Protein AF-K2IYR6-F1 (afdb_monomer_lite)

Organism: NCBI:txid745411

Sequence (227 aa):
MPWQLTLNGQLGGQDAKALLAGALPGEQADDDALAPWLAEDRPNWCLLAYGDERTVPAGVGEARGRAGLMLLMSQLEKSKQAARVIAPHAKGVLALDLTPAAQGLAFIDLMMDGRWDANPDLAPLLRRARQNCPQPAAVMMPGSGADDRLERLMPFFGEMAGWTGPEVNWQFAEAGMTLDTAGALYGWAWMAQGLAWGQWQGKAVVVELDDSPMMGLALVQWQGSEG

Radius of gyration: 16.56 Å; chains: 1; bounding box: 39×40×45 Å

Structure (mmCIF, N/CA/C/O backbone):
data_AF-K2IYR6-F1
#
_entry.id   AF-K2IYR6-F1
#
loop_
_atom_site.group_PDB
_atom_site.id
_atom_site.type_symbol
_atom_site.label_atom_id
_atom_site.label_alt_id
_atom_site.label_comp_id
_atom_site.label_asym_id
_atom_site.label_entity_id
_atom_site.label_seq_id
_atom_site.pdbx_PDB_ins_code
_atom_site.Cartn_x
_atom_site.Cartn_y
_atom_site.Cartn_z
_atom_site.occupancy
_atom_site.B_iso_or_equiv
_atom_site.auth_seq_id
_atom_site.auth_comp_id
_atom_site.auth_asym_id
_atom_site.auth_atom_id
_atom_site.pdbx_PDB_model_num
ATOM 1 N N . MET A 1 1 ? -15.734 -9.518 2.873 1.00 86.06 1 MET A N 1
ATOM 2 C CA . MET A 1 1 ? -14.814 -10.672 2.816 1.00 86.06 1 MET A CA 1
ATOM 3 C C . MET A 1 1 ? -13.416 -10.098 2.926 1.00 86.06 1 MET A C 1
ATOM 5 O O . MET A 1 1 ? -13.156 -9.168 2.168 1.00 86.06 1 MET A O 1
ATOM 9 N N . PRO A 1 2 ? -12.601 -10.548 3.890 1.00 95.50 2 PRO A N 1
ATOM 10 C CA . PRO A 1 2 ? -11.230 -10.079 4.046 1.00 95.50 2 PRO A CA 1
ATOM 11 C C . PRO A 1 2 ? -10.295 -10.633 2.961 1.00 95.50 2 PRO A C 1
ATOM 13 O O . PRO A 1 2 ? -10.662 -11.534 2.203 1.00 95.50 2 PRO A O 1
ATOM 16 N N . TRP A 1 3 ? -9.080 -10.093 2.917 1.00 97.56 3 TRP A N 1
ATOM 17 C CA . TRP A 1 3 ? -8.049 -10.412 1.937 1.00 97.56 3 TRP A CA 1
ATOM 18 C C . TRP A 1 3 ? -6.803 -10.976 2.607 1.00 97.56 3 TRP A C 1
ATOM 20 O O . TRP A 1 3 ? -6.274 -10.396 3.554 1.00 97.56 3 TRP A O 1
ATOM 30 N N . GLN A 1 4 ? -6.295 -12.083 2.079 1.00 97.31 4 GLN A N 1
ATOM 31 C CA . GLN A 1 4 ? -4.927 -12.508 2.337 1.00 97.31 4 GLN A CA 1
ATOM 32 C C . GLN A 1 4 ? -4.002 -11.826 1.343 1.00 97.31 4 GLN A C 1
ATOM 34 O O . GLN A 1 4 ? -4.244 -11.857 0.134 1.00 97.31 4 GLN A O 1
ATOM 39 N N . LEU A 1 5 ? -2.955 -11.210 1.884 1.00 97.62 5 LEU A N 1
ATOM 40 C CA . LEU A 1 5 ? -1.909 -10.554 1.120 1.00 97.62 5 LEU A CA 1
ATOM 41 C C . LEU A 1 5 ? -0.645 -11.405 1.191 1.00 97.62 5 LEU A C 1
ATOM 43 O O . LEU A 1 5 ? -0.222 -11.799 2.276 1.00 97.62 5 LEU A O 1
ATOM 47 N N . THR A 1 6 ? -0.051 -11.716 0.044 1.00 97.62 6 THR A N 1
ATOM 48 C CA . THR A 1 6 ? 1.217 -12.455 -0.026 1.00 97.62 6 THR A CA 1
ATOM 49 C C . THR A 1 6 ? 2.192 -11.694 -0.902 1.00 97.62 6 THR A C 1
ATOM 51 O O . THR A 1 6 ? 1.914 -11.449 -2.075 1.00 97.62 6 THR A O 1
ATOM 54 N N . LEU A 1 7 ? 3.321 -11.297 -0.314 1.00 98.00 7 LEU A N 1
ATOM 55 C CA . LEU A 1 7 ? 4.399 -10.645 -1.040 1.00 98.00 7 LEU A CA 1
ATOM 56 C C . LEU A 1 7 ? 5.308 -11.704 -1.661 1.00 98.00 7 LEU A C 1
ATOM 58 O O . LEU A 1 7 ? 5.806 -12.597 -0.978 1.00 98.00 7 LEU A O 1
ATOM 62 N N . ASN A 1 8 ? 5.536 -11.560 -2.954 1.00 96.69 8 ASN A N 1
ATOM 63 C CA . ASN A 1 8 ? 6.479 -12.317 -3.756 1.00 96.69 8 ASN A CA 1
ATOM 64 C C . ASN A 1 8 ? 7.425 -11.323 -4.435 1.00 96.69 8 ASN A C 1
ATOM 66 O O . ASN A 1 8 ? 7.178 -10.114 -4.421 1.00 96.69 8 ASN A O 1
ATOM 70 N N . GLY A 1 9 ? 8.487 -11.820 -5.058 1.00 94.19 9 GLY A N 1
ATOM 71 C CA . GLY A 1 9 ? 9.456 -10.956 -5.721 1.00 94.19 9 GLY A CA 1
ATOM 72 C C . GLY A 1 9 ? 10.857 -11.085 -5.161 1.00 94.19 9 GLY A C 1
ATOM 73 O O . GLY A 1 9 ? 11.105 -11.828 -4.205 1.00 94.19 9 GLY A O 1
ATOM 74 N N . GLN A 1 10 ? 11.748 -10.305 -5.755 1.00 93.56 10 GLN A N 1
ATOM 75 C CA . GLN A 1 10 ? 13.108 -10.116 -5.286 1.00 93.56 10 GLN A CA 1
ATOM 76 C C . GLN A 1 10 ? 13.566 -8.682 -5.549 1.00 93.56 10 GLN A C 1
ATOM 78 O O . GLN A 1 10 ? 13.242 -8.104 -6.587 1.00 93.56 10 GLN A O 1
ATOM 83 N N . LEU A 1 11 ? 14.334 -8.124 -4.615 1.00 91.31 11 LEU A N 1
ATOM 84 C CA . LEU A 1 11 ? 14.990 -6.827 -4.755 1.00 91.31 11 LEU A CA 1
ATOM 85 C C . LEU A 1 11 ? 16.426 -6.902 -4.251 1.00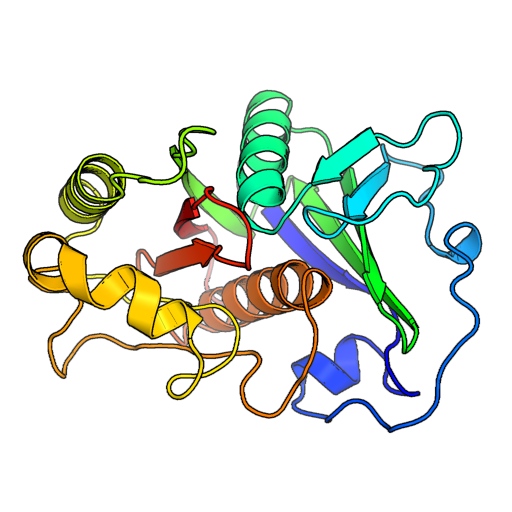 91.31 11 LEU A C 1
ATOM 87 O O . LEU A 1 11 ? 16.671 -7.292 -3.108 1.00 91.31 11 LEU A O 1
ATOM 91 N N . GLY A 1 12 ? 17.384 -6.503 -5.089 1.00 90.56 12 GLY A N 1
ATOM 92 C CA . GLY A 1 12 ? 18.798 -6.438 -4.714 1.00 90.56 12 GLY A CA 1
ATOM 93 C C . GLY A 1 12 ? 19.332 -7.764 -4.160 1.00 90.56 12 GLY A C 1
ATOM 94 O O . GLY A 1 12 ? 20.059 -7.764 -3.167 1.00 90.56 12 GLY A O 1
ATOM 95 N N . GLY A 1 13 ? 18.906 -8.889 -4.743 1.00 89.56 13 GLY A N 1
ATOM 96 C CA . GLY A 1 13 ? 19.283 -10.243 -4.318 1.00 89.56 13 GLY A CA 1
ATOM 97 C C . GLY A 1 13 ? 18.578 -10.771 -3.060 1.00 89.56 13 GLY A C 1
ATOM 98 O O . GLY A 1 13 ? 18.898 -11.874 -2.623 1.00 89.56 13 GLY A O 1
ATOM 99 N N . GLN A 1 14 ? 17.639 -10.022 -2.474 1.00 93.00 14 GLN A N 1
ATOM 100 C CA . GLN A 1 14 ? 16.802 -10.483 -1.361 1.00 93.00 14 GLN A CA 1
ATOM 101 C C . GLN A 1 14 ? 15.419 -10.875 -1.869 1.00 93.00 14 GLN A C 1
ATOM 103 O O . GLN A 1 14 ? 14.791 -10.105 -2.595 1.00 93.00 14 GLN A O 1
ATOM 108 N N . ASP A 1 15 ? 14.922 -12.042 -1.464 1.00 94.62 15 ASP A N 1
ATOM 109 C CA . ASP A 1 15 ? 13.536 -12.420 -1.734 1.00 94.62 15 ASP A CA 1
ATOM 110 C C . ASP A 1 15 ? 12.553 -11.655 -0.826 1.00 94.62 15 ASP A C 1
ATOM 112 O O . ASP A 1 15 ? 12.912 -11.109 0.223 1.00 94.62 15 ASP A O 1
ATOM 116 N N . ALA A 1 16 ? 11.280 -11.618 -1.221 1.00 94.75 16 ALA A N 1
ATOM 117 C CA . ALA A 1 16 ? 10.225 -10.934 -0.471 1.00 94.75 16 ALA A CA 1
ATOM 118 C C . ALA A 1 16 ? 10.108 -11.376 1.001 1.00 94.75 16 ALA A C 1
ATOM 120 O O . ALA A 1 16 ? 9.754 -10.571 1.866 1.00 94.75 16 ALA A O 1
ATOM 121 N N . LYS A 1 17 ? 10.415 -12.642 1.308 1.00 95.44 17 LYS A N 1
ATOM 122 C CA . LYS A 1 17 ? 10.343 -13.173 2.672 1.00 95.44 17 LYS A CA 1
ATOM 123 C C . LYS A 1 17 ? 11.483 -12.630 3.532 1.00 95.44 17 LYS A C 1
ATOM 125 O O . LYS A 1 17 ? 11.245 -12.269 4.683 1.00 95.44 17 LYS A O 1
ATOM 130 N N . ALA A 1 18 ? 12.696 -12.568 2.991 1.00 95.31 18 ALA A N 1
ATOM 131 C CA . ALA A 1 18 ? 13.854 -11.980 3.648 1.00 95.31 18 ALA A CA 1
ATOM 132 C C . ALA A 1 18 ? 13.637 -10.483 3.902 1.00 95.31 18 ALA A C 1
ATOM 134 O O . ALA A 1 18 ? 13.899 -10.013 5.008 1.00 95.31 18 ALA A O 1
ATOM 135 N N . LEU A 1 19 ? 13.081 -9.759 2.924 1.00 94.75 19 LEU A N 1
ATOM 136 C CA . LEU A 1 19 ? 12.734 -8.342 3.076 1.00 94.75 19 LEU A CA 1
ATOM 137 C C . LEU A 1 19 ? 11.743 -8.123 4.230 1.00 94.75 19 LEU A C 1
ATOM 139 O O . LEU A 1 19 ? 12.003 -7.306 5.107 1.00 94.75 19 LEU A O 1
ATOM 143 N N . LEU A 1 20 ? 10.652 -8.898 4.296 1.00 94.31 20 LEU A N 1
ATOM 144 C CA . LEU A 1 20 ? 9.681 -8.820 5.403 1.00 94.31 20 LEU A CA 1
ATOM 145 C C . LEU A 1 20 ? 10.274 -9.226 6.763 1.00 94.31 20 LEU A C 1
ATOM 147 O O . LEU A 1 20 ? 9.779 -8.800 7.803 1.00 94.31 20 LEU A O 1
ATOM 151 N N . ALA A 1 21 ? 11.344 -10.023 6.771 1.00 92.75 21 ALA A N 1
ATOM 152 C CA . ALA A 1 21 ? 12.104 -10.346 7.977 1.00 92.75 21 ALA A CA 1
ATOM 153 C C . ALA A 1 21 ? 13.119 -9.250 8.375 1.00 92.75 21 ALA A C 1
ATOM 155 O O . ALA A 1 21 ? 13.834 -9.419 9.363 1.00 92.75 21 ALA A O 1
ATOM 156 N N . GLY A 1 22 ? 13.185 -8.141 7.630 1.00 90.69 22 GLY A N 1
ATOM 157 C CA . GLY A 1 22 ? 14.047 -6.990 7.909 1.00 90.69 22 GLY A CA 1
ATOM 158 C C . GLY A 1 22 ? 15.374 -6.976 7.147 1.00 90.69 22 GLY A C 1
ATOM 159 O O . GLY A 1 22 ? 16.240 -6.162 7.466 1.00 90.69 22 GLY A O 1
ATOM 160 N N . ALA A 1 23 ? 15.571 -7.855 6.157 1.00 92.69 23 ALA A N 1
ATOM 161 C CA . ALA A 1 23 ? 16.732 -7.757 5.277 1.00 92.69 23 ALA A CA 1
ATOM 162 C C . ALA A 1 23 ? 16.650 -6.484 4.422 1.00 92.69 23 ALA A C 1
ATOM 164 O O . ALA A 1 23 ? 15.587 -6.134 3.911 1.00 92.69 23 ALA A O 1
ATOM 165 N N . LEU A 1 24 ? 17.785 -5.811 4.233 1.00 91.81 24 LEU A N 1
ATOM 166 C CA . LEU A 1 24 ? 17.880 -4.665 3.331 1.00 91.81 24 LEU A CA 1
ATOM 167 C C . LEU A 1 24 ? 18.210 -5.139 1.908 1.00 91.81 24 LEU A C 1
ATOM 169 O O . LEU A 1 24 ? 19.038 -6.042 1.749 1.00 91.81 24 LEU A O 1
ATOM 173 N N . PRO A 1 25 ? 17.613 -4.533 0.867 1.00 89.94 25 PRO A N 1
ATOM 174 C CA . PRO A 1 25 ? 17.950 -4.857 -0.513 1.00 89.94 25 PRO A CA 1
ATOM 175 C C . PRO A 1 25 ? 19.403 -4.467 -0.810 1.00 89.94 25 PRO A C 1
ATOM 177 O O . PRO A 1 25 ? 19.853 -3.377 -0.448 1.00 89.94 25 PRO A O 1
ATOM 180 N N . GLY A 1 26 ? 20.136 -5.341 -1.502 1.00 87.38 26 GLY A N 1
ATOM 181 C CA . GLY A 1 26 ? 21.500 -5.062 -1.946 1.00 87.38 26 GLY A CA 1
ATOM 182 C C . GLY A 1 26 ? 21.584 -3.945 -2.995 1.00 87.38 26 GLY A C 1
ATOM 183 O O . GLY A 1 26 ? 20.591 -3.336 -3.401 1.00 87.38 26 GLY A O 1
ATOM 184 N N . GLU A 1 27 ? 22.797 -3.660 -3.463 1.00 83.00 27 GLU A N 1
ATOM 185 C CA . GLU A 1 27 ? 23.036 -2.660 -4.518 1.00 83.00 27 GLU A CA 1
ATOM 186 C C . GLU A 1 27 ? 22.873 -3.217 -5.936 1.00 83.00 27 GLU A C 1
ATOM 188 O O . GLU A 1 27 ? 22.833 -2.454 -6.896 1.00 83.00 27 GLU A O 1
ATOM 193 N N . GLN A 1 28 ? 22.768 -4.537 -6.074 1.00 77.50 28 GLN A N 1
ATOM 194 C CA . GLN A 1 28 ? 22.746 -5.196 -7.370 1.00 77.50 28 GLN A CA 1
ATOM 195 C C . GLN A 1 28 ? 21.442 -4.885 -8.120 1.00 77.50 28 GLN A C 1
ATOM 197 O O . GLN A 1 28 ? 20.351 -5.146 -7.613 1.00 77.50 28 GLN A O 1
ATOM 202 N N . ALA A 1 29 ? 21.574 -4.324 -9.322 1.00 73.25 29 ALA A N 1
ATOM 203 C CA . ALA A 1 29 ? 20.476 -4.243 -10.275 1.00 73.25 29 ALA A CA 1
ATOM 204 C C . ALA A 1 29 ? 20.173 -5.648 -10.809 1.00 73.25 29 ALA A C 1
ATOM 206 O O . ALA A 1 29 ? 21.095 -6.439 -11.030 1.00 73.25 29 ALA A O 1
ATOM 207 N N . ASP A 1 30 ? 18.896 -5.943 -11.003 1.00 68.69 30 ASP A N 1
ATOM 208 C CA . ASP A 1 30 ? 18.435 -7.198 -11.586 1.00 68.69 30 ASP A CA 1
ATOM 209 C C . ASP A 1 30 ? 17.653 -6.886 -12.861 1.00 68.69 30 ASP A C 1
ATOM 211 O O . ASP A 1 30 ? 17.135 -5.780 -13.004 1.00 68.69 30 ASP A O 1
ATOM 215 N N . ASP A 1 31 ? 17.618 -7.821 -13.808 1.00 63.97 31 ASP A N 1
ATOM 216 C CA . ASP A 1 31 ? 16.946 -7.585 -15.086 1.00 63.97 31 ASP A CA 1
ATOM 217 C C . ASP A 1 31 ? 15.423 -7.496 -14.860 1.00 63.97 31 ASP A C 1
ATOM 219 O O . ASP A 1 31 ? 14.795 -8.424 -14.343 1.00 63.97 31 ASP A O 1
ATOM 223 N N . ASP A 1 32 ? 14.832 -6.358 -15.240 1.00 62.50 32 ASP A N 1
ATOM 224 C CA . ASP A 1 32 ? 13.467 -5.901 -14.920 1.00 62.50 32 ASP A CA 1
ATOM 225 C C . ASP A 1 32 ? 12.361 -6.650 -15.696 1.00 62.50 32 ASP A C 1
ATOM 227 O O . ASP A 1 32 ? 11.308 -6.094 -16.047 1.00 62.50 32 ASP A O 1
ATOM 231 N N . ALA A 1 33 ? 12.578 -7.927 -16.011 1.00 76.69 33 ALA A N 1
ATOM 232 C CA . ALA A 1 33 ? 11.627 -8.723 -16.763 1.00 76.69 33 ALA A CA 1
ATOM 233 C C . ALA A 1 33 ? 10.352 -8.943 -15.932 1.00 76.69 33 ALA A C 1
ATOM 235 O O . ALA A 1 33 ? 10.339 -9.668 -14.941 1.00 76.69 33 ALA A O 1
ATOM 236 N N . LEU A 1 34 ? 9.241 -8.344 -16.370 1.00 84.69 34 LEU A N 1
ATOM 237 C CA . LEU A 1 34 ? 7.925 -8.540 -15.749 1.00 84.69 34 LEU A CA 1
ATOM 238 C C . LEU A 1 34 ? 7.345 -9.936 -16.017 1.00 84.69 34 LEU A C 1
ATOM 240 O O . LEU A 1 34 ? 6.572 -10.441 -15.208 1.00 84.69 34 LEU A O 1
ATOM 244 N N . ALA A 1 35 ? 7.697 -10.552 -17.151 1.00 86.94 35 ALA A N 1
ATOM 245 C CA . ALA A 1 35 ? 7.076 -11.787 -17.635 1.00 86.94 35 ALA A CA 1
ATOM 246 C C . ALA A 1 35 ? 7.095 -12.956 -16.625 1.00 86.94 35 ALA A C 1
ATOM 248 O O . ALA A 1 35 ? 6.048 -13.579 -16.464 1.00 86.94 35 ALA A O 1
ATOM 249 N N . PRO A 1 36 ? 8.196 -13.231 -15.893 1.00 89.88 36 PRO A N 1
ATOM 250 C CA . PRO A 1 36 ? 8.230 -14.292 -14.881 1.00 89.88 36 PRO A CA 1
ATOM 251 C C . PRO A 1 36 ? 7.280 -14.066 -13.697 1.00 89.88 36 PRO A C 1
ATOM 253 O O . PRO A 1 36 ? 6.949 -15.012 -12.987 1.00 89.88 36 PRO A O 1
ATOM 256 N N . TRP A 1 37 ? 6.853 -12.823 -13.464 1.00 92.38 37 TRP A N 1
ATOM 257 C CA . TRP A 1 37 ? 6.016 -12.454 -12.323 1.00 92.38 37 TRP A CA 1
ATOM 258 C C . TRP A 1 37 ? 4.523 -12.444 -12.648 1.00 92.38 37 TRP A C 1
ATOM 260 O O . TRP A 1 37 ? 3.704 -12.371 -11.727 1.00 92.38 37 TRP A O 1
ATOM 270 N N . LEU A 1 38 ? 4.155 -12.547 -13.928 1.00 94.62 38 LEU A N 1
ATOM 271 C CA . LEU A 1 38 ? 2.762 -12.615 -14.353 1.00 94.62 38 LEU A CA 1
ATOM 272 C C . LEU A 1 38 ? 2.125 -13.917 -13.863 1.00 94.62 38 LEU A C 1
ATOM 274 O O . LEU A 1 38 ? 2.628 -15.010 -14.104 1.00 94.62 38 LEU A O 1
ATOM 278 N N . ALA A 1 39 ? 0.996 -13.795 -13.174 1.00 94.81 39 ALA A N 1
ATOM 279 C CA . ALA A 1 39 ? 0.190 -14.938 -12.787 1.00 94.81 39 ALA A CA 1
ATOM 280 C C . ALA A 1 39 ? -0.676 -15.409 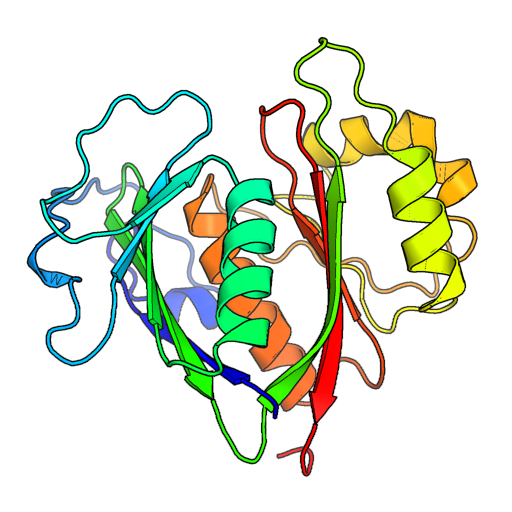-13.966 1.00 94.81 39 ALA A C 1
ATOM 282 O O . ALA A 1 39 ? -1.310 -14.595 -14.637 1.00 94.81 39 ALA A O 1
ATOM 283 N N . GLU A 1 40 ? -0.728 -16.719 -14.199 1.00 94.12 40 GLU A N 1
ATOM 284 C CA . GLU A 1 40 ? -1.532 -17.319 -15.275 1.00 94.12 40 GLU A CA 1
ATOM 285 C C . GLU A 1 40 ? -3.009 -17.506 -14.881 1.00 94.12 40 GLU A C 1
ATOM 287 O O . GLU A 1 40 ? -3.881 -17.613 -15.740 1.00 94.12 40 GLU A O 1
ATOM 292 N N . ASP A 1 41 ? -3.302 -17.541 -13.578 1.00 94.62 41 ASP A N 1
ATOM 293 C CA . ASP A 1 41 ? -4.599 -17.927 -13.011 1.00 94.62 41 ASP A CA 1
ATOM 294 C C . ASP A 1 41 ? -5.472 -16.741 -12.560 1.00 94.62 41 ASP A C 1
ATOM 296 O O . ASP A 1 41 ? -6.608 -16.934 -12.121 1.00 94.62 41 ASP A O 1
ATOM 300 N N . ARG A 1 42 ? -4.958 -15.508 -12.641 1.00 95.25 42 ARG A N 1
ATOM 301 C CA . ARG A 1 42 ? -5.620 -14.297 -12.131 1.00 95.25 42 ARG A CA 1
ATOM 302 C C . ARG A 1 42 ? -5.200 -13.049 -12.913 1.00 95.25 42 ARG A C 1
ATOM 304 O O . ARG A 1 42 ? -4.127 -13.038 -13.513 1.00 95.25 42 ARG A O 1
ATOM 311 N N . PRO A 1 43 ? -6.009 -11.974 -12.899 1.00 96.69 43 PRO A N 1
ATOM 312 C CA . PRO A 1 43 ? -5.625 -10.709 -13.509 1.00 96.69 43 PRO A CA 1
ATOM 313 C C . PRO A 1 43 ? -4.360 -10.137 -12.863 1.00 96.69 43 PRO A C 1
ATOM 315 O O . PRO A 1 43 ? -4.206 -10.140 -11.637 1.00 96.69 43 PRO A O 1
ATOM 318 N N . ASN A 1 44 ? -3.491 -9.596 -13.713 1.00 97.56 44 ASN A N 1
ATOM 319 C CA . ASN A 1 44 ? -2.278 -8.898 -13.316 1.00 97.56 44 ASN A CA 1
ATOM 320 C C . ASN A 1 44 ? -2.463 -7.391 -13.495 1.00 97.56 44 ASN A C 1
ATOM 322 O O . ASN A 1 44 ? -3.092 -6.947 -14.458 1.00 97.56 44 ASN A O 1
ATOM 326 N N . TRP A 1 45 ? -1.860 -6.620 -12.599 1.00 97.69 45 TRP A N 1
ATOM 327 C CA . TRP A 1 45 ? -1.786 -5.166 -12.664 1.00 97.69 45 TRP A CA 1
ATOM 328 C C . TRP A 1 45 ? -0.348 -4.712 -12.462 1.00 97.69 45 TRP A C 1
ATOM 330 O O . TRP A 1 45 ? 0.317 -5.191 -11.549 1.00 97.69 45 TRP A O 1
ATOM 340 N N . CYS A 1 46 ? 0.127 -3.768 -13.263 1.00 96.75 46 CYS A N 1
ATOM 341 C CA . CYS A 1 46 ? 1.402 -3.099 -13.048 1.00 96.75 46 CYS A CA 1
ATOM 342 C C . CYS A 1 46 ? 1.188 -1.787 -12.289 1.00 96.75 46 CYS A C 1
ATOM 344 O O . CYS A 1 46 ? 0.426 -0.931 -12.737 1.00 96.75 46 CYS A O 1
ATOM 346 N N . LEU A 1 47 ? 1.873 -1.635 -11.155 1.00 96.44 47 LEU A N 1
ATOM 347 C CA . LEU A 1 47 ? 1.926 -0.403 -10.373 1.00 96.44 47 LEU A CA 1
ATOM 348 C C . LEU A 1 47 ? 3.201 0.365 -10.728 1.00 96.44 47 LEU A C 1
ATOM 350 O O . LEU A 1 47 ? 4.285 0.054 -10.234 1.00 96.44 47 LEU A O 1
ATOM 354 N N . LEU A 1 48 ? 3.067 1.358 -11.598 1.00 94.38 48 LEU A N 1
ATOM 355 C CA . LEU A 1 48 ? 4.176 2.171 -12.094 1.00 94.38 48 LEU A CA 1
ATOM 356 C C . LEU A 1 48 ? 4.279 3.491 -11.324 1.00 94.38 48 LEU A C 1
ATOM 358 O O . LEU A 1 48 ? 3.286 3.979 -10.782 1.00 94.38 48 LEU A O 1
ATOM 362 N N . ALA A 1 49 ? 5.465 4.099 -11.294 1.00 92.06 49 ALA A N 1
ATOM 363 C CA . ALA A 1 49 ? 5.625 5.448 -10.751 1.00 92.06 49 ALA A CA 1
ATOM 364 C C . ALA A 1 49 ? 4.847 6.483 -11.588 1.00 92.06 49 ALA A C 1
ATOM 366 O O . ALA A 1 49 ? 4.569 6.272 -12.769 1.00 92.06 49 ALA A O 1
ATOM 367 N N . TYR A 1 50 ? 4.484 7.619 -10.983 1.00 86.56 50 TYR A N 1
ATOM 368 C CA . TYR A 1 50 ? 3.598 8.625 -11.592 1.00 86.56 50 TYR A CA 1
ATOM 369 C C . TYR A 1 50 ? 4.088 9.161 -12.954 1.00 86.56 50 TYR A C 1
ATOM 371 O O . TYR A 1 50 ? 3.267 9.425 -13.829 1.00 86.56 50 TYR A O 1
ATOM 379 N N . GLY A 1 51 ? 5.403 9.227 -13.176 1.00 86.75 51 GLY A N 1
ATOM 380 C CA . GLY A 1 51 ? 6.018 9.630 -14.447 1.00 86.75 51 GLY A CA 1
ATOM 381 C C . GLY A 1 51 ? 6.657 8.500 -15.263 1.00 86.75 51 GLY A C 1
ATOM 382 O O . GLY A 1 51 ? 7.368 8.792 -16.216 1.00 86.75 51 GLY A O 1
ATOM 383 N N . ASP A 1 52 ? 6.468 7.230 -14.895 1.00 89.25 52 ASP A N 1
ATOM 384 C CA . ASP A 1 52 ? 7.107 6.112 -15.603 1.00 89.25 52 ASP A CA 1
ATOM 385 C C . ASP A 1 52 ? 6.396 5.819 -16.939 1.00 89.25 52 ASP A C 1
ATOM 387 O O . ASP A 1 52 ? 5.210 5.487 -16.974 1.00 89.25 52 ASP A O 1
ATOM 391 N N . GLU A 1 53 ? 7.113 5.947 -18.054 1.00 87.69 53 GLU A N 1
ATOM 392 C CA . GLU A 1 53 ? 6.587 5.755 -19.415 1.00 87.69 53 GLU A CA 1
ATOM 393 C C . GLU A 1 53 ? 6.724 4.314 -19.935 1.00 87.69 53 GLU A C 1
ATOM 395 O O . GLU A 1 53 ? 6.444 4.038 -21.106 1.00 87.69 53 GLU A O 1
ATOM 400 N N . ARG A 1 54 ? 7.152 3.366 -19.090 1.00 88.00 54 ARG A N 1
ATOM 401 C CA . ARG A 1 54 ? 7.247 1.955 -19.481 1.00 88.00 54 ARG A CA 1
ATOM 402 C C . ARG A 1 54 ? 5.929 1.420 -20.026 1.00 88.00 54 ARG A C 1
ATOM 404 O O . ARG A 1 54 ? 4.850 1.643 -19.484 1.00 88.00 54 ARG A O 1
ATOM 411 N N . THR A 1 55 ? 6.047 0.618 -21.079 1.00 88.06 55 THR A N 1
ATOM 412 C CA . THR A 1 55 ? 4.913 -0.098 -21.660 1.00 88.06 55 THR A CA 1
ATOM 413 C C . THR A 1 55 ? 4.549 -1.307 -20.804 1.00 88.06 55 THR A C 1
ATOM 415 O O . THR A 1 55 ? 5.397 -2.143 -20.490 1.00 88.06 55 THR A O 1
ATOM 418 N N . VAL A 1 56 ? 3.267 -1.417 -20.464 1.00 91.12 56 VAL A N 1
ATOM 419 C CA . VAL A 1 56 ? 2.701 -2.572 -19.763 1.00 91.12 56 VAL A CA 1
ATOM 420 C C . VAL A 1 56 ? 2.362 -3.682 -20.775 1.00 91.12 56 VAL A C 1
ATOM 422 O O . VAL A 1 56 ? 1.853 -3.376 -21.858 1.00 91.12 56 VAL A O 1
ATOM 425 N N . PRO A 1 57 ? 2.638 -4.969 -20.476 1.00 91.19 57 PRO A N 1
ATOM 426 C CA . PRO A 1 57 ? 2.288 -6.072 -21.370 1.00 91.19 57 PRO A CA 1
ATOM 427 C C . PRO A 1 57 ? 0.791 -6.120 -21.708 1.00 91.19 57 PRO A C 1
ATOM 429 O O . PRO A 1 57 ? -0.064 -5.775 -20.894 1.00 91.19 57 PRO A O 1
ATOM 432 N N . ALA A 1 58 ? 0.456 -6.606 -22.906 1.00 90.25 58 ALA A N 1
ATOM 433 C CA . ALA A 1 58 ? -0.937 -6.737 -23.327 1.00 90.25 58 ALA A CA 1
ATOM 434 C C . ALA A 1 58 ? -1.739 -7.630 -22.359 1.00 90.25 58 ALA A C 1
ATOM 436 O O . ALA A 1 58 ? -1.295 -8.714 -21.988 1.00 90.25 58 ALA A O 1
ATOM 437 N N . GLY A 1 59 ? -2.936 -7.177 -21.972 1.00 91.06 59 GLY A N 1
ATOM 438 C CA . GLY A 1 59 ? -3.810 -7.895 -21.035 1.00 91.06 59 GLY A CA 1
ATOM 439 C C . GLY A 1 59 ? -3.483 -7.685 -19.551 1.00 91.06 59 GLY A C 1
ATOM 440 O O . GLY A 1 59 ? -4.204 -8.207 -18.703 1.00 91.06 59 GLY A O 1
ATOM 441 N N . VAL A 1 60 ? -2.447 -6.905 -19.227 1.00 95.62 60 VAL A N 1
ATOM 442 C CA . VAL A 1 60 ? -2.114 -6.492 -17.858 1.00 95.62 60 VAL A CA 1
ATOM 443 C C . VAL A 1 60 ? -2.685 -5.095 -17.613 1.00 95.62 60 VAL A C 1
ATOM 445 O O . VAL A 1 60 ? -2.541 -4.202 -18.446 1.00 95.62 60 VAL A O 1
ATOM 448 N N . GLY A 1 61 ? -3.378 -4.912 -16.488 1.00 95.38 61 GLY A N 1
ATOM 449 C CA . GLY A 1 61 ? -3.910 -3.611 -16.090 1.00 95.38 61 GLY A CA 1
ATOM 450 C C . GLY A 1 61 ? -2.807 -2.661 -15.621 1.00 95.38 61 GLY A C 1
ATOM 451 O O . GLY A 1 61 ? -1.723 -3.094 -15.240 1.00 95.38 61 GLY A O 1
ATOM 452 N N . GLU A 1 62 ? -3.084 -1.362 -15.601 1.00 94.62 62 GLU A N 1
ATOM 453 C CA . GLU A 1 62 ? -2.117 -0.338 -15.197 1.00 94.62 62 GLU A CA 1
ATOM 454 C C . GLU A 1 62 ? -2.674 0.523 -14.059 1.00 94.62 62 GLU A C 1
ATOM 456 O O . GLU A 1 62 ? -3.830 0.949 -14.090 1.00 94.62 62 GLU A O 1
ATOM 461 N N . ALA A 1 63 ? -1.834 0.787 -13.061 1.00 93.69 63 ALA A N 1
ATOM 462 C CA . ALA A 1 63 ? -2.060 1.761 -12.004 1.00 93.69 63 ALA A CA 1
ATOM 463 C C . ALA A 1 63 ? -0.815 2.647 -11.859 1.00 93.69 63 ALA A C 1
ATOM 465 O O . ALA A 1 63 ? 0.313 2.166 -11.966 1.00 93.69 63 ALA A O 1
ATOM 466 N N . ARG A 1 64 ? -1.021 3.944 -11.607 1.00 91.62 64 ARG A N 1
ATOM 467 C CA . ARG A 1 64 ? 0.061 4.933 -11.518 1.00 91.62 64 ARG A CA 1
ATOM 468 C C . ARG A 1 64 ? 0.135 5.577 -10.149 1.00 91.62 64 ARG A C 1
ATOM 470 O O . ARG A 1 64 ? -0.871 6.055 -9.624 1.00 91.62 64 ARG A O 1
ATOM 477 N N . GLY A 1 65 ? 1.354 5.628 -9.632 1.00 92.31 65 GLY A N 1
ATOM 478 C CA . GLY A 1 65 ? 1.672 6.139 -8.313 1.00 92.31 65 GLY A CA 1
ATOM 479 C C . GLY A 1 65 ? 1.069 5.303 -7.188 1.00 92.31 65 GLY A C 1
ATOM 480 O O . GLY A 1 65 ? 0.208 4.443 -7.390 1.00 92.31 65 GLY A O 1
ATOM 481 N N . ARG A 1 66 ? 1.500 5.577 -5.963 1.00 93.56 66 ARG A N 1
ATOM 482 C CA . ARG A 1 66 ? 1.074 4.832 -4.772 1.00 93.56 66 ARG A CA 1
ATOM 483 C C . ARG A 1 66 ? -0.418 5.015 -4.491 1.00 93.56 66 ARG A C 1
ATOM 485 O O . ARG A 1 66 ? -1.106 4.052 -4.163 1.00 93.56 66 ARG A O 1
ATOM 492 N N . ALA A 1 67 ? -0.964 6.205 -4.745 1.00 91.50 67 ALA A N 1
ATOM 493 C CA . ALA A 1 67 ? -2.407 6.448 -4.673 1.00 91.50 67 ALA A CA 1
ATOM 494 C C . ALA A 1 67 ? -3.211 5.613 -5.696 1.00 91.50 67 ALA A C 1
ATOM 496 O O . ALA A 1 67 ? -4.339 5.205 -5.411 1.00 91.50 67 ALA A O 1
ATOM 497 N N . GLY A 1 68 ? -2.623 5.286 -6.854 1.00 91.94 68 GLY A N 1
ATOM 498 C CA . GLY A 1 68 ? -3.231 4.405 -7.853 1.00 91.94 68 GLY A CA 1
ATOM 499 C C . GLY A 1 68 ? -3.506 2.993 -7.326 1.00 91.94 68 GLY A C 1
ATOM 500 O O . GLY A 1 68 ? -4.496 2.373 -7.725 1.00 91.94 68 GLY A O 1
ATOM 501 N N . LEU A 1 69 ? -2.710 2.511 -6.363 1.00 94.69 69 LEU A N 1
ATOM 502 C CA . LEU A 1 69 ? -2.969 1.241 -5.679 1.00 94.69 69 LEU A CA 1
ATOM 503 C C . LEU A 1 69 ? -4.308 1.265 -4.927 1.00 94.69 69 LEU A C 1
ATOM 505 O O . LEU A 1 69 ? -5.010 0.257 -4.907 1.00 94.69 69 LEU A O 1
ATOM 509 N N . MET A 1 70 ? -4.708 2.409 -4.359 1.00 93.12 70 MET A N 1
ATOM 510 C CA . MET A 1 70 ? -5.977 2.520 -3.625 1.00 93.12 70 MET A CA 1
ATOM 511 C C . MET A 1 70 ? -7.177 2.433 -4.560 1.00 93.12 70 MET A C 1
ATOM 513 O O . MET A 1 70 ? -8.174 1.784 -4.235 1.00 93.12 70 MET A O 1
ATOM 517 N N . LEU A 1 71 ? -7.076 3.035 -5.749 1.00 90.69 71 LEU A N 1
ATOM 518 C CA . LEU A 1 71 ? -8.092 2.883 -6.788 1.00 90.69 71 LEU A CA 1
ATOM 519 C C . LEU A 1 71 ? -8.229 1.416 -7.199 1.00 90.69 71 LEU A C 1
ATOM 521 O O . LEU A 1 71 ? -9.344 0.897 -7.266 1.00 90.69 71 LEU A O 1
ATOM 525 N N . LEU A 1 72 ? -7.100 0.750 -7.439 1.00 93.88 72 LEU A N 1
ATOM 526 C CA . LEU A 1 72 ? -7.070 -0.662 -7.794 1.00 93.88 72 LEU A CA 1
ATOM 527 C C . LEU A 1 72 ? -7.702 -1.529 -6.699 1.00 93.88 72 LEU A C 1
ATOM 529 O O . LEU A 1 72 ? -8.633 -2.285 -6.974 1.00 93.88 72 LEU A O 1
ATOM 533 N N . MET A 1 73 ? -7.276 -1.372 -5.445 1.00 95.00 73 MET A N 1
ATOM 534 C CA . MET A 1 73 ? -7.853 -2.104 -4.314 1.00 95.00 73 MET A CA 1
ATOM 535 C C . MET A 1 73 ? -9.353 -1.829 -4.154 1.00 95.00 73 MET A C 1
ATOM 537 O O . MET A 1 73 ? -10.103 -2.752 -3.856 1.00 95.00 73 MET A O 1
ATOM 541 N N . SER A 1 74 ? -9.829 -0.608 -4.428 1.00 92.94 74 SER A N 1
ATOM 542 C CA . SER A 1 74 ? -11.265 -0.284 -4.407 1.00 92.94 74 SER A CA 1
ATOM 543 C C . SER A 1 74 ? -12.052 -1.045 -5.478 1.00 92.94 74 SER A C 1
ATOM 545 O O . SER A 1 74 ? -13.177 -1.489 -5.236 1.00 92.94 74 SER A O 1
ATOM 547 N N . GLN A 1 75 ? -11.471 -1.228 -6.666 1.00 92.94 75 GLN A N 1
ATOM 548 C CA . GLN A 1 75 ? -12.084 -2.025 -7.731 1.00 92.94 75 GLN A CA 1
ATOM 549 C C . GLN A 1 75 ? -12.105 -3.515 -7.374 1.00 92.94 75 GLN A C 1
ATOM 551 O O . GLN A 1 75 ? -13.145 -4.159 -7.525 1.00 92.94 75 GLN A O 1
ATOM 556 N N . LEU A 1 76 ? -11.001 -4.042 -6.837 1.00 93.19 76 LEU A N 1
ATOM 557 C CA . LEU A 1 76 ? -10.910 -5.429 -6.368 1.00 93.19 76 LEU A CA 1
ATOM 558 C C . LEU A 1 76 ? -11.876 -5.701 -5.210 1.00 93.19 76 LEU A C 1
ATOM 560 O O . LEU A 1 76 ? -12.548 -6.730 -5.184 1.00 93.19 76 LEU A O 1
ATOM 564 N N . GLU A 1 77 ? -12.031 -4.749 -4.290 1.00 93.88 77 GLU A N 1
ATOM 565 C CA . GLU A 1 77 ? -12.976 -4.844 -3.178 1.00 93.88 77 GLU A CA 1
ATOM 566 C C . GLU A 1 77 ? -14.427 -4.936 -3.663 1.00 93.88 77 GLU A C 1
ATOM 568 O O . GLU A 1 77 ? -15.231 -5.632 -3.042 1.00 93.88 77 GLU A O 1
ATOM 573 N N . LYS A 1 78 ? -14.763 -4.301 -4.791 1.00 93.00 78 LYS A N 1
ATOM 574 C CA . LYS A 1 78 ? -16.090 -4.410 -5.417 1.00 93.00 78 LYS A CA 1
ATOM 575 C C . LYS A 1 78 ? -16.274 -5.724 -6.173 1.00 93.00 78 LYS A C 1
ATOM 577 O O . LYS A 1 78 ? -17.351 -6.308 -6.090 1.00 93.00 78 LYS A O 1
ATOM 582 N N . SER A 1 79 ? -15.258 -6.183 -6.905 1.00 93.56 79 SER A N 1
ATOM 583 C CA . SER A 1 79 ? -15.356 -7.396 -7.731 1.00 93.56 79 SER A CA 1
ATOM 584 C C . SER A 1 79 ? -15.194 -8.692 -6.937 1.00 93.56 79 SER A C 1
ATOM 586 O O . SER A 1 79 ? -15.686 -9.731 -7.370 1.00 93.56 79 SER A O 1
ATOM 588 N N . LYS A 1 80 ? -14.510 -8.642 -5.785 1.00 92.75 80 LYS A N 1
ATOM 589 C CA . LYS A 1 80 ? -14.106 -9.810 -4.982 1.00 92.75 80 LYS A CA 1
ATOM 590 C C . LYS A 1 80 ? -13.285 -10.834 -5.766 1.00 92.75 80 LYS A C 1
ATOM 592 O O . LYS A 1 80 ? -13.285 -12.014 -5.426 1.00 92.75 80 LYS A O 1
ATOM 597 N N . GLN A 1 81 ? -12.584 -10.394 -6.806 1.00 94.38 81 GLN A N 1
ATOM 598 C CA . GLN A 1 81 ? -11.720 -11.252 -7.606 1.00 94.38 81 GLN A CA 1
ATOM 599 C C . GLN A 1 81 ? -10.291 -11.225 -7.059 1.00 94.38 81 GLN A C 1
ATOM 601 O O . GLN A 1 81 ? -9.780 -10.161 -6.716 1.00 94.38 81 GLN A O 1
ATOM 606 N N . ALA A 1 82 ? -9.635 -12.387 -7.010 1.00 97.25 82 ALA A N 1
ATOM 607 C CA . ALA A 1 82 ? -8.204 -12.443 -6.735 1.00 97.25 82 ALA A CA 1
ATOM 608 C C . ALA A 1 82 ? -7.407 -11.719 -7.829 1.00 97.25 82 ALA A C 1
ATOM 610 O O . ALA A 1 82 ? -7.800 -11.726 -8.996 1.00 97.25 82 ALA A O 1
ATOM 611 N N . ALA A 1 83 ? -6.281 -11.115 -7.464 1.00 97.81 83 ALA A N 1
ATOM 612 C CA . ALA A 1 83 ? -5.420 -10.405 -8.403 1.00 97.81 83 ALA A CA 1
ATOM 613 C C . ALA A 1 83 ? -3.962 -10.431 -7.949 1.00 97.81 83 ALA A C 1
ATOM 615 O O . ALA A 1 83 ? -3.672 -10.679 -6.777 1.00 97.81 83 ALA A O 1
ATOM 616 N N . ARG A 1 84 ? -3.059 -10.139 -8.886 1.00 98.31 84 ARG A N 1
ATOM 617 C CA . ARG A 1 84 ? -1.653 -9.855 -8.608 1.00 98.31 84 ARG A CA 1
ATOM 618 C C . ARG A 1 84 ? -1.327 -8.428 -9.020 1.00 98.31 84 ARG A C 1
ATOM 620 O O . ARG A 1 84 ? -1.627 -8.026 -10.143 1.00 98.31 84 ARG A O 1
ATOM 627 N N . VAL A 1 85 ? -0.693 -7.677 -8.127 1.00 98.19 85 VAL A N 1
ATOM 628 C CA . VAL A 1 85 ? -0.156 -6.344 -8.424 1.00 98.19 85 VAL A CA 1
ATOM 629 C C . VAL A 1 85 ? 1.354 -6.429 -8.438 1.00 98.19 85 VAL A C 1
ATOM 631 O O . VAL A 1 85 ? 1.935 -6.948 -7.498 1.00 98.19 85 VAL A O 1
ATOM 634 N N . ILE A 1 86 ? 1.985 -5.939 -9.494 1.00 97.44 86 ILE A N 1
ATOM 635 C CA . ILE A 1 86 ? 3.415 -6.061 -9.749 1.00 97.44 86 ILE A CA 1
ATOM 636 C C . ILE A 1 86 ? 3.998 -4.657 -9.803 1.00 97.44 86 ILE A C 1
ATOM 638 O O . ILE A 1 86 ? 3.580 -3.842 -10.626 1.00 97.44 86 ILE A O 1
ATOM 642 N N . ALA A 1 87 ? 4.959 -4.378 -8.935 1.00 96.00 87 ALA A N 1
ATOM 643 C CA . ALA A 1 87 ? 5.690 -3.127 -8.906 1.00 96.00 87 ALA A CA 1
ATOM 644 C C . ALA A 1 87 ? 7.140 -3.389 -9.345 1.00 96.00 87 ALA A C 1
ATOM 646 O O . ALA A 1 87 ? 7.886 -4.059 -8.621 1.00 96.00 87 ALA A O 1
ATOM 647 N N . PRO A 1 88 ? 7.541 -2.906 -10.531 1.00 93.56 88 PRO A N 1
ATOM 648 C CA . PRO A 1 88 ? 8.941 -2.902 -10.935 1.00 93.56 88 PRO A CA 1
ATOM 649 C C . PRO A 1 88 ? 9.752 -1.960 -10.041 1.00 93.56 88 PRO A C 1
ATOM 651 O O . PRO A 1 88 ? 9.226 -0.993 -9.488 1.00 93.56 88 PRO A O 1
ATOM 654 N N . HIS A 1 89 ? 11.049 -2.202 -9.958 1.00 92.12 89 HIS A N 1
ATOM 655 C CA . HIS A 1 89 ? 11.998 -1.338 -9.280 1.00 92.12 89 HIS A CA 1
ATOM 656 C C . HIS A 1 89 ? 13.363 -1.494 -9.947 1.00 92.12 89 HIS A C 1
ATOM 658 O O . HIS A 1 89 ? 13.691 -2.582 -10.387 1.00 92.12 89 HIS A O 1
ATOM 664 N N . ALA A 1 90 ? 14.232 -0.483 -9.914 1.00 88.88 90 ALA A N 1
ATOM 665 C CA . ALA A 1 90 ? 15.564 -0.551 -10.543 1.00 88.88 90 ALA A CA 1
ATOM 666 C C . ALA A 1 90 ? 16.494 -1.680 -10.023 1.00 88.88 90 ALA A C 1
ATOM 668 O O . ALA A 1 90 ? 17.623 -1.835 -10.483 1.00 88.88 90 ALA A O 1
ATOM 669 N N . LYS A 1 91 ? 16.055 -2.432 -9.009 1.00 90.19 91 LYS A N 1
ATOM 670 C CA . LYS A 1 91 ? 16.784 -3.534 -8.368 1.00 90.19 91 LYS A CA 1
ATOM 671 C C . LYS A 1 91 ? 16.022 -4.864 -8.430 1.00 90.19 91 LYS A C 1
ATOM 673 O O . LYS A 1 91 ? 16.368 -5.773 -7.679 1.00 90.19 91 LYS A O 1
ATOM 678 N N . GLY A 1 92 ? 14.958 -4.955 -9.230 1.00 92.31 92 GLY A N 1
ATOM 679 C CA . GLY A 1 92 ? 14.120 -6.146 -9.353 1.00 92.31 92 GLY A CA 1
ATOM 680 C C . GLY A 1 92 ? 12.621 -5.843 -9.323 1.00 92.31 92 GLY A C 1
ATOM 681 O O . GLY A 1 92 ? 12.149 -4.810 -9.784 1.00 92.31 92 GLY A O 1
ATOM 682 N N . VAL A 1 93 ? 11.829 -6.768 -8.787 1.00 94.50 93 VAL A N 1
ATOM 683 C CA . VAL A 1 93 ? 10.364 -6.703 -8.862 1.00 94.50 93 VAL A CA 1
ATOM 684 C C . VAL A 1 93 ? 9.755 -7.208 -7.565 1.00 94.50 93 VAL A C 1
ATOM 686 O O . VAL A 1 93 ? 10.147 -8.262 -7.066 1.00 94.50 93 VAL A O 1
ATOM 689 N N . LEU A 1 94 ? 8.743 -6.501 -7.056 1.00 96.44 94 LEU A N 1
ATOM 690 C CA . LEU A 1 94 ? 7.830 -7.030 -6.043 1.00 96.44 94 LEU A CA 1
ATOM 691 C C . LEU A 1 94 ? 6.458 -7.301 -6.650 1.00 96.44 94 LEU A C 1
ATOM 693 O O . LEU A 1 94 ? 5.979 -6.558 -7.504 1.00 96.44 94 LEU A O 1
ATOM 697 N N . ALA A 1 95 ? 5.809 -8.357 -6.176 1.00 97.56 95 ALA A N 1
ATOM 698 C CA . ALA A 1 95 ? 4.458 -8.719 -6.562 1.00 97.56 95 ALA A CA 1
ATOM 699 C C . ALA A 1 95 ? 3.616 -9.034 -5.323 1.00 97.56 95 ALA A C 1
ATOM 701 O O . ALA A 1 95 ? 3.993 -9.862 -4.499 1.00 97.56 95 ALA A O 1
ATOM 702 N N . LEU A 1 96 ? 2.459 -8.394 -5.201 1.00 98.44 96 LEU A N 1
ATOM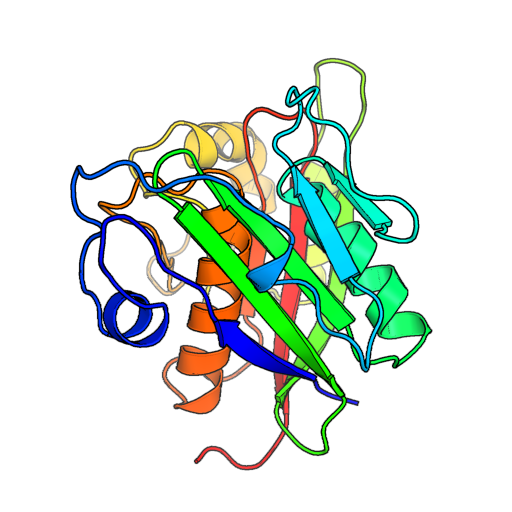 703 C CA . LEU A 1 96 ? 1.502 -8.617 -4.129 1.00 98.44 96 LEU A CA 1
ATOM 704 C C . LEU A 1 96 ? 0.315 -9.405 -4.671 1.00 98.44 96 LEU A C 1
ATOM 706 O O . LEU A 1 96 ? -0.431 -8.915 -5.522 1.00 98.44 96 LEU A O 1
ATOM 710 N N . ASP A 1 97 ? 0.125 -10.610 -4.152 1.00 98.12 97 ASP A N 1
ATOM 711 C CA . ASP A 1 97 ? -1.090 -11.378 -4.384 1.00 98.12 97 ASP A CA 1
ATOM 712 C C . ASP A 1 97 ? -2.170 -10.940 -3.402 1.00 98.12 97 ASP A C 1
ATOM 714 O O . ASP A 1 97 ? -1.970 -10.991 -2.189 1.00 98.12 97 ASP A O 1
ATOM 718 N N . LEU A 1 98 ? -3.329 -10.552 -3.935 1.00 97.81 98 LEU A N 1
ATOM 719 C CA . LEU A 1 98 ? -4.538 -10.265 -3.173 1.00 97.81 98 LEU A CA 1
ATOM 720 C C . LEU A 1 98 ? -5.525 -11.405 -3.396 1.00 97.81 98 LEU A C 1
ATOM 722 O O . LEU A 1 98 ? -6.060 -11.565 -4.495 1.00 97.81 98 LEU A O 1
ATOM 726 N N . THR A 1 99 ? -5.772 -12.195 -2.354 1.00 97.38 99 THR A N 1
ATOM 727 C CA . THR A 1 99 ? -6.669 -13.355 -2.426 1.00 97.38 99 THR A CA 1
ATOM 728 C C . THR A 1 99 ? -7.832 -13.181 -1.447 1.00 97.38 99 THR A C 1
ATOM 730 O O . THR A 1 99 ? -7.585 -13.050 -0.246 1.00 97.38 99 THR A O 1
ATOM 733 N N . PRO A 1 100 ? -9.098 -13.182 -1.906 1.00 96.50 100 PRO A N 1
ATOM 734 C CA . PRO A 1 100 ? -10.246 -13.191 -1.009 1.00 96.50 100 PRO A CA 1
ATOM 735 C C . PRO A 1 100 ? -10.211 -14.434 -0.116 1.00 96.50 100 PRO A C 1
ATOM 737 O O . PRO A 1 100 ? -9.984 -15.545 -0.596 1.00 96.50 100 PRO A O 1
ATOM 740 N N . ALA A 1 101 ? -10.436 -14.260 1.182 1.00 95.25 101 ALA A N 1
ATOM 741 C CA . ALA A 1 101 ? -10.296 -15.331 2.161 1.00 95.25 101 ALA A CA 1
ATOM 742 C C . ALA A 1 101 ? -11.353 -15.239 3.269 1.00 95.25 101 ALA A C 1
ATOM 744 O O . ALA A 1 101 ? -12.062 -14.243 3.408 1.00 95.25 101 ALA A O 1
ATOM 745 N N . ALA A 1 102 ? -11.462 -16.294 4.082 1.00 93.75 102 ALA A N 1
ATOM 746 C CA . ALA A 1 102 ? -12.326 -16.295 5.266 1.00 93.75 102 ALA A CA 1
ATOM 747 C C . ALA A 1 102 ? -11.768 -15.413 6.397 1.00 93.75 102 ALA A C 1
ATOM 749 O O . ALA A 1 102 ? -12.537 -14.827 7.156 1.00 93.75 102 ALA A O 1
ATOM 750 N N . GLN A 1 103 ? -10.439 -15.304 6.470 1.00 94.94 103 GLN A N 1
ATOM 751 C CA . GLN A 1 103 ? -9.711 -14.466 7.414 1.00 94.94 103 GLN A CA 1
ATOM 752 C C . GLN A 1 103 ? -8.626 -13.670 6.694 1.00 94.94 103 GLN A C 1
ATOM 754 O O . GLN A 1 103 ? -8.042 -14.167 5.728 1.00 94.94 103 GLN A O 1
ATOM 759 N N . GLY A 1 104 ? -8.352 -12.457 7.160 1.00 96.31 104 GLY A N 1
ATOM 760 C CA . GLY A 1 104 ? -7.379 -11.580 6.525 1.00 96.31 104 GLY A CA 1
ATOM 761 C C . GLY A 1 104 ? -7.590 -10.105 6.841 1.00 96.31 104 GLY A C 1
ATOM 762 O O . GLY A 1 104 ? -8.335 -9.734 7.748 1.00 96.31 104 GLY A O 1
ATOM 763 N N . LEU A 1 105 ? -6.985 -9.262 6.013 1.00 96.88 105 LEU A N 1
ATOM 764 C CA . LEU A 1 105 ? -7.138 -7.819 6.053 1.00 96.88 105 LEU A CA 1
ATOM 765 C C . LEU A 1 105 ? -8.505 -7.412 5.487 1.00 96.88 105 LEU A C 1
ATOM 767 O O . LEU A 1 105 ? -8.818 -7.666 4.325 1.00 96.88 105 LEU A O 1
ATOM 771 N N . ALA A 1 106 ? -9.337 -6.783 6.306 1.00 96.12 106 ALA A N 1
ATOM 772 C CA . ALA A 1 106 ? -10.603 -6.201 5.888 1.00 96.12 106 ALA A CA 1
ATOM 773 C C . ALA A 1 106 ? -10.417 -4.714 5.574 1.00 96.12 106 ALA A C 1
ATOM 775 O O . ALA A 1 106 ? -9.925 -3.951 6.408 1.00 96.12 106 ALA A O 1
ATOM 776 N N . PHE A 1 107 ? -10.856 -4.298 4.387 1.00 95.44 107 PHE A N 1
ATOM 777 C CA . PHE A 1 107 ? -10.903 -2.892 4.002 1.00 95.44 107 PHE A CA 1
ATOM 778 C C . PHE A 1 107 ? -12.188 -2.261 4.543 1.00 95.44 107 PHE A C 1
ATOM 780 O O . PHE A 1 107 ? -13.292 -2.662 4.179 1.00 95.44 107 PHE A O 1
ATOM 787 N N . ILE A 1 108 ? -12.044 -1.294 5.444 1.00 94.75 108 ILE A N 1
ATOM 788 C CA . ILE A 1 108 ? -13.162 -0.569 6.059 1.00 94.75 108 ILE A CA 1
ATOM 789 C C . ILE A 1 108 ? -13.556 0.607 5.172 1.00 94.75 108 ILE A C 1
ATOM 791 O O . ILE A 1 108 ? -14.737 0.843 4.931 1.00 94.75 108 ILE A O 1
ATOM 795 N N . ASP A 1 109 ? -12.558 1.346 4.698 1.00 94.69 109 ASP A N 1
ATOM 796 C CA . ASP A 1 109 ? -12.735 2.431 3.744 1.00 94.69 109 ASP A CA 1
ATOM 797 C C . ASP A 1 109 ? -11.471 2.536 2.885 1.00 94.69 109 ASP A C 1
ATOM 799 O O . ASP A 1 109 ? -10.357 2.365 3.384 1.00 94.69 109 ASP A O 1
ATOM 803 N N . LEU A 1 110 ? -11.654 2.795 1.595 1.00 94.00 110 LEU A N 1
ATOM 804 C CA . LEU A 1 110 ? -10.586 2.985 0.615 1.00 94.00 110 LEU A CA 1
ATOM 805 C C . LEU A 1 110 ? -10.861 4.310 -0.073 1.00 94.00 110 LEU A C 1
ATOM 807 O O . LEU A 1 110 ? -11.863 4.464 -0.777 1.00 94.00 110 LEU A O 1
ATOM 811 N N . MET A 1 111 ? -9.990 5.276 0.169 1.00 92.06 111 MET A N 1
ATOM 812 C CA . MET A 1 111 ? -10.179 6.650 -0.251 1.00 92.06 111 MET A CA 1
ATOM 813 C C . MET A 1 111 ? -8.958 7.114 -1.037 1.00 92.06 111 MET A C 1
ATOM 815 O O . MET A 1 111 ? -7.830 6.691 -0.792 1.00 92.06 111 MET A O 1
ATOM 819 N N . MET A 1 112 ? -9.191 8.005 -1.988 1.00 88.50 112 MET A N 1
ATOM 820 C CA . MET A 1 112 ? -8.131 8.703 -2.698 1.00 88.50 112 MET A CA 1
ATOM 821 C C . MET A 1 112 ? -8.597 10.128 -2.975 1.00 88.50 112 MET A C 1
ATOM 823 O O . MET A 1 112 ? -9.774 10.342 -3.273 1.00 88.50 112 MET A O 1
ATOM 827 N N . ASP A 1 113 ? -7.669 11.072 -2.882 1.00 82.88 113 ASP A N 1
ATOM 828 C CA . ASP A 1 113 ? -7.822 12.419 -3.422 1.00 82.88 113 ASP A CA 1
ATOM 829 C C . ASP A 1 113 ? -6.668 12.686 -4.381 1.00 82.88 113 ASP A C 1
ATOM 831 O O . ASP A 1 113 ? -5.583 12.118 -4.263 1.00 82.88 113 ASP A O 1
ATOM 835 N N . GLY A 1 114 ? -6.916 13.533 -5.358 1.00 65.56 114 GLY A N 1
ATOM 836 C CA . GLY A 1 114 ? -5.991 13.796 -6.436 1.00 65.56 114 GLY A CA 1
ATOM 837 C C . GLY A 1 114 ? -6.601 14.832 -7.339 1.00 65.56 114 GLY A C 1
ATOM 838 O O . GLY A 1 114 ? -7.288 14.504 -8.308 1.00 65.56 114 GLY A O 1
ATOM 839 N N . ARG A 1 115 ? -6.363 16.099 -7.015 1.00 65.69 115 ARG A N 1
ATOM 840 C CA . ARG A 1 115 ? -6.540 17.138 -8.014 1.00 65.69 115 ARG A CA 1
ATOM 841 C C . ARG A 1 115 ? -5.275 17.167 -8.846 1.00 65.69 115 ARG A C 1
ATOM 843 O O . ARG A 1 115 ? -4.174 17.249 -8.323 1.00 65.69 115 ARG A O 1
ATOM 850 N N . TRP A 1 116 ? -5.452 17.060 -10.154 1.00 55.88 116 TRP A N 1
ATOM 851 C CA . TRP A 1 116 ? -4.359 17.210 -11.110 1.00 55.88 116 TRP A CA 1
ATOM 852 C C . TRP A 1 116 ? -3.902 18.673 -11.224 1.00 55.88 116 TRP A C 1
ATOM 854 O O . TRP A 1 116 ? -2.894 18.945 -11.872 1.00 55.88 116 TRP A O 1
ATOM 864 N N . ASP A 1 117 ? -4.626 19.616 -10.601 1.00 55.06 117 ASP A N 1
ATOM 865 C CA . ASP A 1 117 ? -4.102 20.952 -10.348 1.00 55.06 117 ASP A CA 1
ATOM 866 C C . ASP A 1 117 ? -3.086 20.888 -9.195 1.00 55.06 117 ASP A C 1
ATOM 868 O O . ASP A 1 117 ? -3.245 20.147 -8.234 1.00 55.06 117 ASP A O 1
ATOM 872 N N . ALA A 1 118 ? -1.972 21.606 -9.327 1.00 58.16 118 ALA A N 1
ATOM 873 C CA . ALA A 1 118 ? -0.769 21.466 -8.499 1.00 58.16 118 ALA A CA 1
ATOM 874 C C . ALA A 1 118 ? -0.926 21.894 -7.017 1.00 58.16 118 ALA A C 1
ATOM 876 O O . ALA A 1 118 ? 0.055 22.258 -6.373 1.00 58.16 118 ALA A O 1
ATOM 877 N N . ASN A 1 119 ? -2.146 21.893 -6.475 1.00 66.56 119 ASN A N 1
ATOM 878 C CA . ASN A 1 119 ? -2.459 22.263 -5.101 1.00 66.56 119 ASN A CA 1
ATOM 879 C C . ASN A 1 119 ? -3.468 21.274 -4.479 1.00 66.56 119 ASN A C 1
ATOM 881 O O . ASN A 1 119 ? -4.627 21.639 -4.242 1.00 66.56 119 ASN A O 1
ATOM 885 N N . PRO A 1 120 ? -3.065 20.009 -4.252 1.00 70.44 120 PRO A N 1
ATOM 886 C CA . PRO A 1 120 ? -3.950 19.011 -3.670 1.00 70.44 120 PRO A CA 1
ATOM 887 C C . PRO A 1 120 ? -4.344 19.405 -2.240 1.00 70.44 120 PRO A C 1
ATOM 889 O O . PRO A 1 120 ? -3.492 19.575 -1.370 1.00 70.44 120 PRO A O 1
ATOM 892 N N . ASP A 1 121 ? -5.648 19.530 -1.991 1.00 83.12 121 ASP A N 1
ATOM 893 C CA . ASP A 1 121 ? -6.198 19.720 -0.648 1.00 83.12 121 ASP A CA 1
ATOM 894 C C . ASP A 1 121 ? -6.546 18.356 -0.045 1.00 83.12 121 ASP A C 1
ATOM 896 O O . ASP A 1 121 ? -7.581 17.774 -0.358 1.00 83.12 121 ASP A O 1
ATOM 900 N N . LEU A 1 122 ? -5.669 17.849 0.822 1.00 88.62 122 LEU A N 1
ATOM 901 C CA . LEU A 1 122 ? -5.808 16.533 1.453 1.00 88.62 122 LEU A CA 1
ATOM 902 C C . LEU A 1 122 ? -6.728 16.561 2.688 1.00 88.62 122 LEU A C 1
ATOM 904 O O . LEU A 1 122 ? -7.095 15.505 3.218 1.00 88.62 122 LEU A O 1
ATOM 908 N N . ALA A 1 123 ? -7.133 17.752 3.148 1.00 90.31 123 ALA A N 1
ATOM 909 C CA . ALA A 1 123 ? -7.928 17.926 4.361 1.00 90.31 123 ALA A CA 1
ATOM 910 C C . ALA A 1 123 ? -9.257 17.147 4.351 1.00 90.31 123 ALA A C 1
ATOM 912 O O . ALA A 1 123 ? -9.575 16.514 5.362 1.00 90.31 123 ALA A O 1
ATOM 913 N N . PRO A 1 124 ? -10.061 17.137 3.264 1.00 89.94 124 PRO A N 1
ATOM 914 C CA . PRO A 1 124 ? -11.323 16.399 3.245 1.00 89.94 124 PRO A CA 1
ATOM 915 C C . PRO A 1 124 ? -11.128 14.893 3.447 1.00 89.94 124 PRO A C 1
ATOM 917 O O . PRO A 1 124 ? -11.893 14.275 4.194 1.00 89.94 124 PRO A O 1
ATOM 920 N N . LEU A 1 125 ? -10.090 14.322 2.828 1.00 91.44 125 LEU A N 1
ATOM 921 C CA . LEU A 1 125 ? -9.759 12.906 2.947 1.00 91.44 125 LEU A CA 1
ATOM 922 C C . LEU A 1 125 ? -9.360 12.555 4.386 1.00 91.44 125 LEU A C 1
ATOM 924 O O . LEU A 1 125 ? -9.913 11.623 4.971 1.00 91.44 125 LEU A O 1
ATOM 928 N N . LEU A 1 126 ? -8.464 13.350 4.981 1.00 93.31 126 LEU A N 1
ATOM 929 C CA . LEU A 1 126 ? -7.994 13.166 6.359 1.00 93.31 126 LEU A CA 1
ATOM 930 C C . LEU A 1 126 ? -9.133 13.318 7.373 1.00 93.31 126 LEU A C 1
ATOM 932 O O . LEU A 1 126 ? -9.295 12.469 8.251 1.00 93.31 126 LEU A O 1
ATOM 936 N N . ARG A 1 127 ? -9.996 14.333 7.214 1.00 92.69 127 ARG A N 1
ATOM 937 C CA . ARG A 1 127 ? -11.175 14.520 8.076 1.00 92.69 127 ARG A CA 1
ATOM 938 C C . ARG A 1 127 ? -12.108 13.320 8.042 1.00 92.69 127 ARG A C 1
ATOM 940 O O . ARG A 1 127 ? -12.548 12.869 9.100 1.00 92.69 127 ARG A O 1
ATOM 947 N N . ARG A 1 128 ? -12.414 12.806 6.847 1.00 92.56 128 ARG A N 1
ATOM 948 C CA . ARG A 1 128 ? -13.264 11.619 6.683 1.00 92.56 128 ARG A CA 1
ATOM 949 C C . ARG A 1 128 ? -12.623 10.396 7.334 1.00 92.56 128 ARG A C 1
ATOM 951 O O . ARG A 1 128 ? -13.293 9.669 8.065 1.00 92.56 128 ARG A O 1
ATOM 958 N N . ALA A 1 129 ? -11.330 10.189 7.107 1.00 93.50 129 ALA A N 1
ATOM 959 C CA . ALA A 1 129 ? -10.605 9.069 7.686 1.00 93.50 129 ALA A CA 1
ATOM 960 C C . ALA A 1 129 ? -10.633 9.107 9.222 1.00 93.50 129 ALA A C 1
ATOM 962 O O . ALA A 1 129 ? -10.999 8.121 9.865 1.00 93.50 129 ALA A O 1
ATOM 963 N N . ARG A 1 130 ? -10.364 10.277 9.808 1.00 93.19 130 ARG A N 1
ATOM 964 C CA . ARG A 1 130 ? -10.407 10.505 11.256 1.00 93.19 130 ARG A CA 1
ATOM 965 C C . ARG A 1 130 ? -11.796 10.278 11.852 1.00 93.19 130 ARG A C 1
ATOM 967 O O . ARG A 1 130 ? -11.906 9.713 12.934 1.00 93.19 130 ARG A O 1
ATOM 974 N N . GLN A 1 131 ? -12.865 10.687 11.166 1.00 92.50 131 GLN A N 1
ATOM 975 C CA . GLN A 1 131 ? -14.240 10.432 11.625 1.00 92.50 131 GLN A CA 1
ATOM 976 C C . GLN A 1 131 ? -14.527 8.930 11.778 1.00 92.50 131 GLN A C 1
ATOM 978 O O . GLN A 1 131 ? -15.215 8.527 12.713 1.00 92.50 131 GLN A O 1
ATOM 983 N N . ASN A 1 132 ? -13.963 8.103 10.896 1.00 92.62 132 ASN A N 1
ATOM 984 C CA . ASN A 1 132 ? -14.164 6.653 10.888 1.00 92.62 132 ASN A CA 1
ATOM 985 C C . ASN A 1 132 ? -13.138 5.882 11.744 1.00 92.62 132 ASN A C 1
ATOM 987 O O . ASN A 1 132 ? -13.388 4.729 12.130 1.00 92.62 132 ASN A O 1
ATOM 991 N N . CYS A 1 133 ? -11.995 6.502 12.043 1.00 94.19 133 CYS A N 1
ATOM 992 C CA . CYS A 1 133 ? -10.904 5.954 12.841 1.00 94.19 133 CYS A CA 1
ATOM 993 C C . CYS A 1 133 ? -10.250 7.063 13.692 1.00 94.19 133 CYS A C 1
ATOM 995 O O . CYS A 1 133 ? -9.190 7.569 13.342 1.00 94.19 133 CYS A O 1
ATOM 997 N N . PRO A 1 134 ? -10.872 7.488 14.807 1.00 91.75 134 PRO A N 1
ATOM 998 C CA . PRO A 1 134 ? -10.346 8.593 15.615 1.00 91.75 134 PRO A CA 1
ATOM 999 C C . PRO A 1 134 ? -9.078 8.224 16.398 1.00 91.75 134 PRO A C 1
ATOM 1001 O O . PRO A 1 134 ? -8.281 9.105 16.696 1.00 91.75 134 PRO A O 1
ATOM 1004 N N . GLN A 1 135 ? -8.900 6.941 16.723 1.00 91.81 135 GLN A N 1
ATOM 1005 C CA . GLN A 1 135 ? -7.754 6.396 17.455 1.00 91.81 135 GLN A CA 1
ATOM 1006 C C . GLN A 1 135 ? -7.237 5.158 16.709 1.00 91.81 135 GLN A C 1
ATOM 1008 O O . GLN A 1 135 ? -7.716 4.049 16.959 1.00 91.81 135 GLN A O 1
ATOM 1013 N N . PRO A 1 136 ? -6.353 5.340 15.718 1.00 94.31 136 PRO A N 1
ATOM 1014 C CA . PRO A 1 136 ? -5.790 4.231 14.970 1.00 94.31 136 PRO A CA 1
ATOM 1015 C C . PRO A 1 136 ? -4.815 3.444 15.844 1.00 94.31 136 PRO A C 1
ATOM 1017 O O . PRO A 1 136 ? -4.010 4.021 16.572 1.00 94.31 136 PRO A O 1
ATOM 1020 N N . ALA A 1 137 ? -4.857 2.120 15.729 1.00 93.75 137 ALA A N 1
ATOM 1021 C CA . ALA A 1 137 ? -3.896 1.230 16.374 1.00 93.75 137 ALA A CA 1
ATOM 1022 C C . ALA A 1 137 ? -2.487 1.384 15.772 1.00 93.75 137 ALA A C 1
ATOM 1024 O O . ALA A 1 137 ? -1.490 1.221 16.473 1.00 93.75 137 ALA A O 1
ATOM 1025 N N . ALA A 1 138 ? -2.421 1.729 14.483 1.00 95.38 138 ALA A N 1
ATOM 1026 C CA . ALA A 1 138 ? -1.212 2.139 13.784 1.00 95.38 138 ALA A CA 1
ATOM 1027 C C . ALA A 1 138 ? -1.543 3.067 12.608 1.00 95.38 138 ALA A C 1
ATOM 1029 O O . ALA A 1 138 ? -2.608 2.946 11.993 1.00 95.38 138 ALA A O 1
ATOM 1030 N N . VAL A 1 139 ? -0.609 3.959 12.278 1.00 95.56 139 VAL A N 1
ATOM 1031 C CA . VAL A 1 139 ? -0.626 4.769 11.053 1.00 95.56 139 VAL A CA 1
ATOM 1032 C C . VAL A 1 139 ? 0.621 4.424 10.255 1.00 95.56 139 VAL A C 1
ATOM 1034 O O . VAL A 1 139 ? 1.730 4.768 10.657 1.00 95.56 139 VAL A O 1
ATOM 1037 N N . MET A 1 140 ? 0.447 3.717 9.142 1.00 95.50 140 MET A N 1
ATOM 1038 C CA . MET A 1 140 ? 1.541 3.409 8.231 1.00 95.50 140 MET A CA 1
ATOM 1039 C C . MET A 1 140 ? 1.720 4.530 7.223 1.00 95.50 140 MET A C 1
ATOM 1041 O O . MET A 1 140 ? 0.782 4.896 6.510 1.00 95.50 140 MET A O 1
ATOM 1045 N N . MET A 1 141 ? 2.946 5.029 7.168 1.00 94.00 141 MET A N 1
ATOM 1046 C CA . MET A 1 141 ? 3.403 6.035 6.229 1.00 94.00 141 MET A CA 1
ATOM 1047 C C . MET A 1 141 ? 4.411 5.427 5.251 1.00 94.00 141 MET A C 1
ATOM 1049 O O . MET A 1 141 ? 5.190 4.551 5.640 1.00 94.00 141 MET A O 1
ATOM 1053 N N . PRO A 1 142 ? 4.421 5.899 3.996 1.00 92.25 142 PRO A N 1
ATOM 1054 C CA . PRO A 1 142 ? 5.430 5.506 3.029 1.00 92.25 142 PRO A CA 1
ATOM 1055 C C . PRO A 1 142 ? 6.813 6.007 3.455 1.00 92.25 142 PRO A C 1
ATOM 1057 O O . PRO A 1 142 ? 6.933 7.061 4.075 1.00 92.25 142 PRO A O 1
ATOM 1060 N N . GLY A 1 143 ? 7.857 5.279 3.056 1.00 87.31 143 GLY A N 1
ATOM 1061 C CA . GLY A 1 143 ? 9.253 5.682 3.245 1.00 87.31 143 GLY A CA 1
ATOM 1062 C C . GLY A 1 143 ? 9.692 5.779 4.704 1.00 87.31 143 GLY A C 1
ATOM 1063 O O . GLY A 1 143 ? 9.672 4.778 5.420 1.00 87.31 143 GLY A O 1
ATOM 1064 N N . SER A 1 144 ? 10.149 6.957 5.129 1.00 83.12 144 SER A N 1
ATOM 1065 C CA . SER A 1 144 ? 10.730 7.180 6.458 1.00 83.12 144 SER A CA 1
ATOM 1066 C C . SER A 1 144 ? 10.237 8.470 7.108 1.00 83.12 144 SER A C 1
ATOM 1068 O O . SER A 1 144 ? 9.862 9.416 6.430 1.00 83.12 144 SER A O 1
ATOM 1070 N N . GLY A 1 145 ? 10.326 8.561 8.438 1.00 75.31 145 GLY A N 1
ATOM 1071 C CA . GLY A 1 145 ? 9.957 9.781 9.169 1.00 75.31 145 GLY A CA 1
ATOM 1072 C C . GLY A 1 145 ? 10.853 10.998 8.901 1.00 75.31 145 GLY A C 1
ATOM 1073 O O . GLY A 1 145 ? 10.622 12.045 9.496 1.00 75.31 145 GLY A O 1
ATOM 1074 N N . ALA A 1 146 ? 11.875 10.856 8.054 1.00 73.94 146 ALA A N 1
ATOM 1075 C CA . ALA A 1 146 ? 12.798 11.914 7.656 1.00 73.94 146 ALA A CA 1
ATOM 1076 C C . ALA A 1 146 ? 12.716 12.247 6.155 1.00 73.94 146 ALA A C 1
ATOM 1078 O O . ALA A 1 146 ? 13.584 12.962 5.662 1.00 73.94 146 ALA A O 1
ATOM 1079 N N . ASP A 1 147 ? 11.737 11.699 5.425 1.00 78.69 147 ASP A N 1
ATOM 1080 C CA . ASP A 1 147 ? 11.541 12.008 4.008 1.00 78.69 147 ASP A CA 1
ATOM 1081 C C . ASP A 1 147 ? 10.497 13.111 3.771 1.00 78.69 147 ASP A C 1
ATOM 1083 O O . ASP A 1 147 ? 9.681 13.449 4.635 1.00 78.69 147 ASP A O 1
ATOM 1087 N N . ASP A 1 148 ? 10.504 13.639 2.548 1.00 80.62 148 ASP A N 1
ATOM 1088 C CA . ASP A 1 148 ? 9.626 14.730 2.121 1.00 80.62 148 ASP A CA 1
ATOM 1089 C C . ASP A 1 148 ? 8.136 14.323 2.107 1.00 80.62 148 ASP A C 1
ATOM 1091 O O . ASP A 1 148 ? 7.250 15.176 2.021 1.00 80.62 148 ASP A O 1
ATOM 1095 N N . ARG A 1 149 ? 7.798 13.027 2.214 1.00 84.69 149 ARG A N 1
ATOM 1096 C CA . ARG A 1 149 ? 6.400 12.558 2.154 1.00 84.69 149 ARG A CA 1
ATOM 1097 C C . ARG A 1 149 ? 5.645 12.929 3.420 1.00 84.69 149 ARG A C 1
ATOM 1099 O O . ARG A 1 149 ? 4.470 13.289 3.337 1.00 84.69 149 ARG A O 1
ATOM 1106 N N . LEU A 1 150 ? 6.302 12.881 4.580 1.00 83.31 150 LEU A N 1
ATOM 1107 C CA . LEU A 1 150 ? 5.708 13.383 5.820 1.00 83.31 150 LEU A CA 1
ATOM 1108 C C . LEU A 1 150 ? 5.540 14.907 5.773 1.00 83.31 150 LEU A C 1
ATOM 1110 O O . LEU A 1 150 ? 4.515 15.421 6.226 1.00 83.31 150 LEU A O 1
ATOM 1114 N N . GLU A 1 151 ? 6.492 15.625 5.170 1.00 85.12 151 GLU A N 1
ATOM 1115 C CA . GLU A 1 151 ? 6.415 17.083 5.011 1.00 85.12 151 GLU A CA 1
ATOM 1116 C C . GLU A 1 151 ? 5.180 17.509 4.208 1.00 85.12 151 GLU A C 1
ATOM 1118 O O . GLU A 1 151 ? 4.511 18.480 4.568 1.00 85.12 151 GLU A O 1
ATOM 1123 N N . ARG A 1 152 ? 4.785 16.725 3.194 1.00 85.81 152 ARG A N 1
ATOM 1124 C CA . ARG A 1 152 ? 3.539 16.951 2.433 1.00 85.81 152 ARG A CA 1
ATOM 1125 C C . ARG A 1 152 ? 2.275 16.923 3.298 1.00 85.81 152 ARG A C 1
ATOM 1127 O O . ARG A 1 152 ? 1.281 17.549 2.932 1.00 85.81 152 ARG A O 1
ATOM 1134 N N . LEU A 1 153 ? 2.289 16.214 4.429 1.00 86.94 153 LEU A N 1
ATOM 1135 C CA . LEU A 1 153 ? 1.157 16.159 5.358 1.00 86.94 153 LEU A CA 1
ATOM 1136 C C . LEU A 1 153 ? 1.176 17.271 6.407 1.00 86.94 153 LEU A C 1
ATOM 1138 O O . LEU A 1 153 ? 0.117 17.574 6.959 1.00 86.94 153 LEU A O 1
ATOM 1142 N N . MET A 1 154 ? 2.326 17.900 6.672 1.00 87.25 154 MET A N 1
ATOM 1143 C CA . MET A 1 154 ? 2.464 18.920 7.723 1.00 87.25 154 MET A CA 1
ATOM 1144 C C . MET A 1 154 ? 1.422 20.048 7.643 1.00 87.25 154 MET A C 1
ATOM 1146 O O . MET A 1 154 ? 0.862 20.387 8.692 1.00 87.25 154 MET A O 1
ATOM 1150 N N . PRO A 1 155 ? 1.070 20.597 6.457 1.00 88.25 155 PRO A N 1
ATOM 1151 C CA . PRO A 1 155 ? 0.023 21.618 6.349 1.00 88.25 155 PRO A CA 1
ATOM 1152 C C . PRO A 1 155 ? -1.354 21.157 6.849 1.00 88.25 155 PRO A C 1
ATOM 1154 O O . PRO A 1 155 ? -2.198 21.984 7.188 1.00 88.25 155 PRO A O 1
ATOM 1157 N N . PHE A 1 156 ? -1.582 19.843 6.918 1.00 89.38 156 PHE A N 1
ATOM 1158 C CA . PHE A 1 156 ? -2.858 19.221 7.255 1.00 89.38 156 PHE A CA 1
ATOM 1159 C C . PHE A 1 156 ? -2.860 18.529 8.626 1.00 89.38 156 PHE A C 1
ATOM 1161 O O . PHE A 1 156 ? -3.856 17.903 8.982 1.00 89.38 156 PHE A O 1
ATOM 1168 N N . PHE A 1 157 ? -1.803 18.652 9.439 1.00 88.69 157 PHE A N 1
ATOM 1169 C CA . PHE A 1 157 ? -1.733 17.990 10.754 1.00 88.69 157 PHE A CA 1
ATOM 1170 C C . PHE A 1 157 ? -2.885 18.370 11.694 1.00 88.69 157 PHE A C 1
ATOM 1172 O O . PHE A 1 157 ? -3.324 17.540 12.489 1.00 88.69 157 PHE A O 1
ATOM 1179 N N . GLY A 1 158 ? -3.440 19.580 11.567 1.00 87.19 158 GLY A N 1
ATOM 1180 C CA . GLY A 1 158 ? -4.649 19.971 12.302 1.00 87.19 158 GLY A CA 1
ATOM 1181 C C . GLY A 1 158 ? -5.855 19.067 12.008 1.00 87.19 158 GLY A C 1
ATOM 1182 O O . GLY A 1 158 ? -6.660 18.794 12.897 1.00 87.19 158 GLY A O 1
ATOM 1183 N N . GLU A 1 159 ? -5.946 18.531 10.791 1.00 90.62 159 GLU A N 1
ATOM 1184 C CA . GLU A 1 159 ? -6.997 17.598 10.367 1.00 90.62 159 GLU A CA 1
ATOM 1185 C C . GLU A 1 159 ? -6.738 16.162 10.846 1.00 90.62 159 GLU A C 1
ATOM 1187 O O . GLU A 1 159 ? -7.655 15.338 10.866 1.00 90.62 159 GLU A O 1
ATOM 1192 N N . MET A 1 160 ? -5.509 15.884 11.292 1.00 87.88 160 MET A N 1
ATOM 1193 C CA . MET A 1 160 ? -5.044 14.615 11.860 1.00 87.88 160 MET A CA 1
ATOM 1194 C C . MET A 1 160 ? -5.049 14.629 13.397 1.00 87.88 160 MET A C 1
ATOM 1196 O O . MET A 1 160 ? -4.365 13.830 14.034 1.00 87.88 160 MET A O 1
ATOM 1200 N N . ALA A 1 161 ? -5.804 15.535 14.026 1.00 84.88 161 ALA A N 1
ATOM 1201 C CA . ALA A 1 161 ? -5.896 15.611 15.481 1.00 84.88 161 ALA A CA 1
ATOM 1202 C C . ALA A 1 161 ? -6.272 14.248 16.101 1.00 84.88 161 ALA A C 1
ATOM 1204 O O . ALA A 1 161 ? -7.261 13.626 15.710 1.00 84.88 161 ALA A O 1
ATOM 1205 N N . GLY A 1 162 ? -5.483 13.798 17.082 1.00 82.69 162 GLY A N 1
ATOM 1206 C CA . GLY A 1 162 ? -5.606 12.468 17.695 1.00 82.69 162 GLY A CA 1
ATOM 1207 C C . GLY A 1 162 ? -4.816 11.363 16.987 1.00 82.69 162 GLY A C 1
ATOM 1208 O O . GLY A 1 162 ? -4.701 10.275 17.532 1.00 82.69 162 GLY A O 1
ATOM 1209 N N . TRP A 1 163 ? -4.243 11.632 15.809 1.00 89.69 163 TRP A N 1
ATOM 1210 C CA . TRP A 1 163 ? -3.272 10.754 15.141 1.00 89.69 163 TRP A CA 1
ATOM 1211 C C . TRP A 1 163 ? -1.828 11.221 15.353 1.00 89.69 163 TRP A C 1
ATOM 1213 O O . TRP A 1 163 ? -0.896 10.457 15.160 1.00 89.69 163 TRP A O 1
ATOM 1223 N N . THR A 1 164 ? -1.615 12.464 15.779 1.00 82.56 164 THR A N 1
ATOM 1224 C CA . THR A 1 164 ? -0.282 13.042 16.031 1.00 82.56 164 THR A CA 1
ATOM 1225 C C . THR A 1 164 ? 0.133 12.985 17.507 1.00 82.56 164 THR A C 1
ATOM 1227 O O . THR A 1 164 ? 1.101 13.634 17.898 1.00 82.56 164 THR A O 1
ATOM 1230 N N . GLY A 1 165 ? -0.637 12.290 18.349 1.00 78.56 165 GLY A N 1
ATOM 1231 C CA . GLY A 1 165 ? -0.339 12.122 19.771 1.00 78.56 165 GLY A CA 1
ATOM 1232 C C . GLY A 1 165 ? 0.758 11.079 20.015 1.00 78.56 165 GLY A C 1
ATOM 1233 O O . GLY A 1 165 ? 0.982 10.220 19.160 1.00 78.56 165 GLY A O 1
ATOM 1234 N N . PRO A 1 166 ? 1.441 11.120 21.174 1.00 77.62 166 PRO A N 1
ATOM 1235 C CA . PRO A 1 166 ? 2.499 10.164 21.514 1.00 77.62 166 PRO A CA 1
ATOM 1236 C C . PRO A 1 166 ? 1.999 8.714 21.625 1.00 77.62 166 PRO A C 1
ATOM 1238 O O . PRO A 1 166 ? 2.786 7.781 21.510 1.00 77.62 166 PRO A O 1
ATOM 1241 N N . GLU A 1 167 ? 0.701 8.519 21.849 1.00 79.06 167 GLU A N 1
ATOM 1242 C CA . GLU A 1 167 ? 0.038 7.215 21.904 1.00 79.06 167 GLU A CA 1
ATOM 1243 C C . GLU A 1 167 ? -0.195 6.558 20.535 1.00 79.06 167 GLU A C 1
ATOM 1245 O O . GLU A 1 167 ? -0.537 5.376 20.478 1.00 79.06 167 GLU A O 1
ATOM 1250 N N . VAL A 1 168 ? -0.029 7.293 19.433 1.00 82.19 168 VAL A N 1
ATOM 1251 C CA . VAL A 1 168 ? -0.316 6.777 18.091 1.00 82.19 168 VAL A CA 1
ATOM 1252 C C . VAL A 1 168 ? 0.917 6.100 17.527 1.00 82.19 168 VAL A C 1
ATOM 1254 O O . VAL A 1 168 ? 1.998 6.684 17.459 1.00 82.19 168 VAL A O 1
ATOM 1257 N N . ASN A 1 169 ? 0.746 4.859 17.084 1.00 91.12 169 ASN A N 1
ATOM 1258 C CA . ASN A 1 169 ? 1.854 4.064 16.592 1.00 91.12 169 ASN A CA 1
ATOM 1259 C C . ASN A 1 169 ? 2.151 4.368 15.114 1.00 91.12 169 ASN A C 1
ATOM 1261 O O . ASN A 1 169 ? 1.569 3.758 14.214 1.00 91.12 169 ASN A O 1
ATOM 1265 N N . TRP A 1 170 ? 3.038 5.330 14.860 1.00 92.38 170 TRP A N 1
ATOM 1266 C CA . TRP A 1 170 ? 3.506 5.643 13.508 1.00 92.38 170 TRP A CA 1
ATOM 1267 C C . TRP A 1 170 ? 4.485 4.583 13.019 1.00 92.38 170 TRP A C 1
ATOM 1269 O O . TRP A 1 170 ? 5.461 4.262 13.697 1.00 92.38 170 TRP A O 1
ATOM 1279 N N . GLN A 1 171 ? 4.220 4.048 11.831 1.00 94.19 171 GLN A N 1
ATOM 1280 C CA . GLN A 1 171 ? 4.988 2.963 11.239 1.00 94.19 171 GLN A CA 1
ATOM 1281 C C . GLN A 1 171 ? 5.551 3.372 9.884 1.00 94.19 171 GLN A C 1
ATOM 1283 O O . GLN A 1 171 ? 4.821 3.811 8.999 1.00 94.19 171 GLN A O 1
ATOM 1288 N N . PHE A 1 172 ? 6.857 3.179 9.734 1.00 93.31 172 PHE A N 1
ATOM 1289 C CA . PHE A 1 172 ? 7.621 3.465 8.523 1.00 93.31 172 PHE A CA 1
ATOM 1290 C C . PHE A 1 172 ? 8.305 2.176 8.080 1.00 93.31 172 PHE A C 1
ATOM 1292 O O . PHE A 1 172 ? 9.486 1.959 8.345 1.00 93.31 172 PHE A O 1
ATOM 1299 N N . ALA A 1 173 ? 7.531 1.275 7.474 1.00 90.94 173 ALA A N 1
ATOM 1300 C CA . ALA A 1 173 ? 8.001 -0.071 7.151 1.00 90.94 173 ALA A CA 1
ATOM 1301 C C . ALA A 1 173 ? 9.226 -0.053 6.216 1.00 90.94 173 ALA A C 1
ATOM 1303 O O . ALA A 1 173 ? 10.080 -0.933 6.287 1.00 90.94 173 ALA A O 1
ATOM 1304 N N . GLU A 1 174 ? 9.313 0.961 5.355 1.00 91.50 174 GLU A N 1
ATOM 1305 C CA . GLU A 1 174 ? 10.362 1.134 4.349 1.00 91.50 174 GLU A CA 1
ATOM 1306 C C . GLU A 1 174 ? 11.591 1.885 4.890 1.00 91.50 174 GLU A C 1
ATOM 1308 O O . GLU A 1 174 ? 12.479 2.236 4.117 1.00 91.50 174 GLU A O 1
ATOM 1313 N N . ALA A 1 175 ? 11.668 2.180 6.192 1.00 89.56 175 ALA A N 1
ATOM 1314 C CA . ALA A 1 175 ? 12.776 2.948 6.749 1.00 89.56 175 ALA A CA 1
ATOM 1315 C C . ALA A 1 175 ? 14.130 2.269 6.460 1.00 89.56 175 ALA A C 1
ATOM 1317 O O . ALA A 1 175 ? 14.364 1.118 6.825 1.00 89.56 175 ALA A O 1
ATOM 1318 N N . GLY A 1 176 ? 15.035 2.999 5.800 1.00 85.62 176 GLY A N 1
ATOM 1319 C CA . GLY A 1 176 ? 16.327 2.469 5.347 1.00 85.62 176 GLY A CA 1
ATOM 1320 C C . GLY A 1 176 ? 16.276 1.716 4.011 1.00 85.62 176 GLY A C 1
ATOM 1321 O O . GLY A 1 176 ? 17.304 1.208 3.566 1.00 85.62 176 GLY A O 1
ATOM 1322 N N . MET A 1 177 ? 15.116 1.668 3.354 1.00 87.69 177 MET A N 1
ATOM 1323 C CA . MET A 1 177 ? 14.918 1.080 2.033 1.00 87.69 177 MET A CA 1
ATOM 1324 C C . MET A 1 177 ? 14.461 2.159 1.038 1.00 87.69 177 MET A C 1
ATOM 1326 O O . MET A 1 177 ? 13.558 2.945 1.309 1.00 87.69 177 MET A O 1
ATOM 1330 N N . THR A 1 178 ? 15.068 2.191 -0.146 1.00 86.50 178 THR A N 1
ATOM 1331 C CA . THR A 1 178 ? 14.597 3.009 -1.276 1.00 86.50 178 THR A CA 1
ATOM 1332 C C . THR A 1 178 ? 13.817 2.087 -2.204 1.00 86.50 178 THR A C 1
ATOM 1334 O O . THR A 1 178 ? 14.440 1.313 -2.925 1.00 86.50 178 THR A O 1
ATOM 1337 N N . LEU A 1 179 ? 12.483 2.084 -2.087 1.00 88.62 179 LEU A N 1
ATOM 1338 C CA . LEU A 1 179 ? 11.598 1.122 -2.767 1.00 88.62 179 LEU A CA 1
ATOM 1339 C C . LEU A 1 179 ? 10.576 1.758 -3.721 1.00 88.62 179 LEU A C 1
ATOM 1341 O O . LEU A 1 179 ? 9.826 1.033 -4.372 1.00 88.62 179 LEU A O 1
ATOM 1345 N N . ASP A 1 180 ? 10.492 3.086 -3.785 1.00 88.81 180 ASP A N 1
ATOM 1346 C CA . ASP A 1 180 ? 9.558 3.819 -4.649 1.00 88.81 180 ASP A CA 1
ATOM 1347 C C . ASP A 1 180 ? 8.111 3.276 -4.594 1.00 88.81 180 ASP A C 1
ATOM 1349 O O . ASP A 1 180 ? 7.501 3.231 -3.519 1.00 88.81 180 ASP A O 1
ATOM 1353 N N . THR A 1 181 ? 7.531 2.863 -5.730 1.00 92.62 181 THR A N 1
ATOM 1354 C CA . THR A 1 181 ? 6.189 2.256 -5.786 1.00 92.62 181 THR A CA 1
ATOM 1355 C C . THR A 1 181 ? 6.158 0.800 -5.331 1.00 92.62 181 THR A C 1
ATOM 1357 O O . THR A 1 181 ? 5.116 0.345 -4.856 1.00 92.62 181 THR A O 1
ATOM 1360 N N . ALA A 1 182 ? 7.276 0.072 -5.397 1.00 94.50 182 ALA A N 1
ATOM 1361 C CA . ALA A 1 182 ? 7.380 -1.266 -4.808 1.00 94.50 182 ALA A CA 1
ATOM 1362 C C . ALA A 1 182 ? 7.236 -1.222 -3.279 1.00 94.50 182 ALA A C 1
ATOM 1364 O O . ALA A 1 182 ? 6.700 -2.155 -2.675 1.00 94.50 182 ALA A O 1
ATOM 1365 N N . GLY A 1 183 ? 7.598 -0.088 -2.676 1.00 95.06 183 GLY A N 1
ATOM 1366 C CA . GLY A 1 183 ? 7.373 0.219 -1.270 1.00 95.06 183 GLY A CA 1
ATOM 1367 C C . GLY A 1 183 ? 5.910 0.138 -0.842 1.00 95.06 183 GLY A C 1
ATOM 1368 O O . GLY A 1 183 ? 5.629 -0.314 0.265 1.00 95.06 183 GLY A O 1
ATOM 1369 N N . ALA A 1 184 ? 4.965 0.466 -1.732 1.00 96.31 184 ALA A N 1
ATOM 1370 C CA . ALA A 1 184 ? 3.540 0.309 -1.445 1.00 96.31 184 ALA A CA 1
ATOM 1371 C C . ALA A 1 184 ? 3.184 -1.173 -1.250 1.00 96.31 184 ALA A C 1
ATOM 1373 O O . ALA A 1 184 ? 2.602 -1.551 -0.237 1.00 96.31 184 ALA A O 1
ATOM 1374 N N . LEU A 1 185 ? 3.601 -2.050 -2.170 1.00 97.81 185 LEU A N 1
ATOM 1375 C CA . LEU A 1 185 ? 3.324 -3.488 -2.064 1.00 97.81 185 LEU A CA 1
ATOM 1376 C C . LEU A 1 185 ? 3.935 -4.095 -0.797 1.00 97.81 185 LEU A C 1
ATOM 1378 O O . LEU A 1 185 ? 3.275 -4.864 -0.095 1.00 97.81 185 LEU A O 1
ATOM 1382 N N . TYR A 1 186 ? 5.177 -3.712 -0.496 1.00 97.31 186 TYR A N 1
ATOM 1383 C CA . TYR A 1 186 ? 5.867 -4.117 0.721 1.00 97.31 186 TYR A CA 1
ATOM 1384 C C . TYR A 1 186 ? 5.134 -3.636 1.982 1.00 97.31 186 TYR A C 1
ATOM 1386 O O . TYR A 1 186 ? 4.832 -4.449 2.855 1.00 97.31 186 TYR A O 1
ATOM 1394 N N . GLY A 1 187 ? 4.777 -2.349 2.054 1.00 96.50 187 GLY A N 1
ATOM 1395 C CA . GLY A 1 187 ? 4.059 -1.770 3.189 1.00 96.50 187 GLY A CA 1
ATOM 1396 C C . GLY A 1 187 ? 2.729 -2.473 3.451 1.00 96.50 187 GLY A C 1
ATOM 1397 O O . GLY A 1 187 ? 2.425 -2.830 4.586 1.00 96.50 187 GLY A O 1
ATOM 1398 N N . TRP A 1 188 ? 1.954 -2.770 2.406 1.00 97.75 188 TRP A N 1
ATOM 1399 C CA . TRP A 1 188 ? 0.691 -3.504 2.545 1.00 97.75 188 TRP A CA 1
ATOM 1400 C C . TRP A 1 188 ? 0.867 -4.918 3.099 1.00 97.75 188 TRP A C 1
ATOM 1402 O O . TRP A 1 188 ? 0.101 -5.336 3.972 1.00 97.75 188 TRP A O 1
ATOM 1412 N N . ALA A 1 189 ? 1.877 -5.650 2.627 1.00 97.50 189 ALA A N 1
ATOM 1413 C CA . ALA A 1 189 ? 2.199 -6.966 3.169 1.00 97.50 189 ALA A CA 1
ATOM 1414 C C . ALA A 1 189 ? 2.651 -6.884 4.635 1.00 97.50 189 ALA A C 1
ATOM 1416 O O . ALA A 1 189 ? 2.207 -7.679 5.464 1.00 97.50 189 ALA A O 1
ATOM 1417 N N . TRP A 1 190 ? 3.475 -5.889 4.963 1.00 96.62 190 TRP A N 1
ATOM 1418 C CA . TRP A 1 190 ? 3.967 -5.643 6.314 1.00 96.62 190 TRP A CA 1
ATOM 1419 C C . TRP A 1 190 ? 2.832 -5.271 7.285 1.00 96.62 190 TRP A C 1
ATOM 1421 O O . TRP A 1 190 ? 2.714 -5.855 8.362 1.00 96.62 190 TRP A O 1
ATOM 1431 N N . MET A 1 191 ? 1.919 -4.385 6.871 1.00 97.06 191 MET A N 1
ATOM 1432 C CA . MET A 1 191 ? 0.715 -4.026 7.631 1.00 97.06 191 MET A CA 1
ATOM 1433 C C . MET A 1 191 ? -0.179 -5.244 7.883 1.00 97.06 191 MET A C 1
ATOM 1435 O O . MET A 1 191 ? -0.622 -5.471 9.010 1.00 97.06 191 MET A O 1
ATOM 1439 N N . ALA A 1 192 ? -0.427 -6.059 6.852 1.00 96.62 192 ALA A N 1
ATOM 1440 C CA . ALA A 1 192 ? -1.212 -7.281 7.002 1.00 96.62 192 ALA A CA 1
ATOM 1441 C C . ALA A 1 192 ? -0.567 -8.257 7.996 1.00 96.62 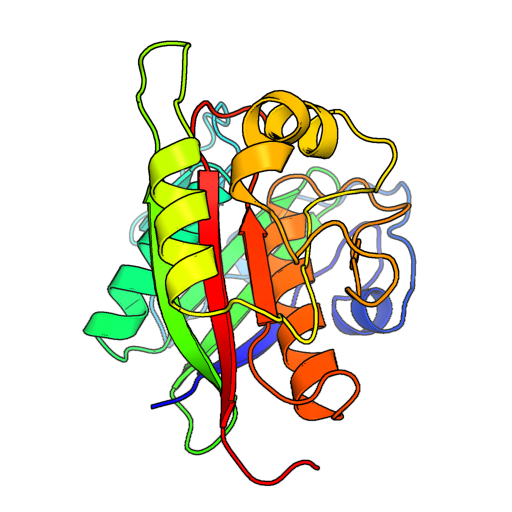192 ALA A C 1
ATOM 1443 O O . ALA A 1 192 ? -1.277 -8.848 8.806 1.00 96.62 192 ALA A O 1
ATOM 1444 N N . GLN A 1 193 ? 0.761 -8.398 7.965 1.00 95.06 193 GLN A N 1
ATOM 1445 C CA . GLN A 1 193 ? 1.506 -9.264 8.875 1.00 95.06 193 GLN A CA 1
ATOM 1446 C C . GLN A 1 193 ? 1.433 -8.780 10.330 1.00 95.06 193 GLN A C 1
ATOM 1448 O O . GLN A 1 193 ? 1.110 -9.574 11.213 1.00 95.06 193 GLN A O 1
ATOM 1453 N N . GLY A 1 194 ? 1.672 -7.491 10.592 1.00 95.00 194 GLY A N 1
ATOM 1454 C CA . GLY A 1 194 ? 1.613 -6.956 11.956 1.00 95.00 194 GLY A CA 1
ATOM 1455 C C . GLY A 1 194 ? 0.208 -7.023 12.565 1.00 95.00 194 GLY A C 1
ATOM 1456 O O . GLY A 1 194 ? 0.059 -7.390 13.732 1.00 95.00 194 GLY A O 1
ATOM 1457 N N . LEU A 1 195 ? -0.834 -6.779 11.762 1.00 95.31 195 LEU A N 1
ATOM 1458 C CA . LEU A 1 195 ? -2.227 -6.967 12.181 1.00 95.31 195 LEU A CA 1
ATOM 1459 C C . LEU A 1 195 ? -2.569 -8.445 12.437 1.00 95.31 195 LEU A C 1
ATOM 1461 O O . LEU A 1 195 ? -3.228 -8.751 13.426 1.00 95.31 195 LEU A O 1
ATOM 1465 N N . ALA A 1 196 ? -2.103 -9.366 11.587 1.00 94.50 196 ALA A N 1
ATOM 1466 C CA . ALA A 1 196 ? -2.334 -10.803 11.760 1.00 94.50 196 ALA A CA 1
ATOM 1467 C C . ALA A 1 196 ? -1.696 -11.364 13.041 1.00 94.50 196 ALA A C 1
ATOM 1469 O O . ALA A 1 196 ? -2.245 -12.279 13.650 1.00 94.50 196 ALA A O 1
ATOM 1470 N N . TRP A 1 197 ? -0.546 -10.814 13.440 1.00 93.88 197 TRP A N 1
ATOM 1471 C CA . TRP A 1 197 ? 0.184 -11.185 14.657 1.00 93.88 197 TRP A CA 1
ATOM 1472 C C . TRP A 1 197 ? -0.292 -10.456 15.918 1.00 93.88 197 TRP A C 1
ATOM 1474 O O . TRP A 1 197 ? 0.314 -10.614 16.977 1.00 93.88 197 TRP A O 1
ATOM 1484 N N . GLY A 1 198 ? -1.325 -9.616 15.818 1.00 91.50 198 GLY A N 1
ATOM 1485 C CA . GLY A 1 198 ? -1.834 -8.850 16.954 1.00 91.50 198 GLY A CA 1
ATOM 1486 C C . GLY A 1 198 ? -0.863 -7.784 17.475 1.00 91.50 198 GLY A C 1
ATOM 1487 O O . GLY A 1 198 ? -1.034 -7.317 18.601 1.00 91.50 198 GLY A O 1
ATOM 1488 N N . GLN A 1 199 ? 0.139 -7.370 16.681 1.00 92.75 199 GLN A N 1
ATOM 1489 C CA . GLN A 1 199 ? 1.031 -6.257 17.048 1.00 92.75 199 GLN A CA 1
ATOM 1490 C C . GLN A 1 199 ? 0.247 -4.949 17.204 1.00 92.75 199 GLN A C 1
ATOM 1492 O O . GLN A 1 199 ? 0.568 -4.128 18.064 1.00 92.75 199 GLN A O 1
ATOM 1497 N N . TRP A 1 200 ? -0.805 -4.781 16.396 1.00 93.00 200 TRP A N 1
ATOM 1498 C CA . TRP A 1 200 ? -1.775 -3.697 16.518 1.00 93.00 200 TRP A CA 1
ATOM 1499 C C . TRP A 1 200 ? -3.184 -4.277 16.555 1.00 93.00 200 TRP A C 1
ATOM 1501 O O . TRP A 1 200 ? -3.580 -5.024 15.662 1.00 93.00 200 TRP A O 1
ATOM 1511 N N . GLN A 1 201 ? -3.954 -3.912 17.578 1.00 91.19 201 GLN A N 1
ATOM 1512 C CA . GLN A 1 201 ? -5.325 -4.383 17.759 1.00 91.19 201 GLN A CA 1
ATOM 1513 C C . GLN A 1 201 ? -6.313 -3.277 17.391 1.00 91.19 201 GLN A C 1
ATOM 1515 O O . GLN A 1 201 ? -6.315 -2.205 17.994 1.00 91.19 201 GLN A O 1
ATOM 1520 N N . GLY A 1 202 ? -7.175 -3.544 16.409 1.00 92.56 202 GLY A N 1
ATOM 1521 C CA . GLY A 1 202 ? -8.215 -2.620 15.956 1.00 92.56 202 GLY A CA 1
ATOM 1522 C C . GLY A 1 202 ? -7.979 -2.080 14.546 1.00 92.56 202 GLY A C 1
ATOM 1523 O O . GLY A 1 202 ? -7.420 -2.760 13.686 1.00 92.56 202 GLY A O 1
ATOM 1524 N N . LYS A 1 203 ? -8.472 -0.863 14.293 1.00 95.44 203 LYS A N 1
ATOM 1525 C CA . LYS A 1 203 ? -8.361 -0.216 12.982 1.00 95.44 203 LYS A CA 1
ATOM 1526 C C . LYS A 1 203 ? -6.982 0.414 12.820 1.00 95.44 203 LYS A C 1
ATOM 1528 O O . LYS A 1 203 ? -6.551 1.163 13.692 1.00 95.44 203 LYS A O 1
ATOM 1533 N N . ALA A 1 204 ? -6.342 0.172 11.690 1.00 96.19 204 ALA A N 1
ATOM 1534 C CA . ALA A 1 204 ? -5.129 0.847 11.263 1.00 96.19 204 ALA A CA 1
ATOM 1535 C C . ALA A 1 204 ? -5.409 1.740 10.051 1.00 96.19 204 ALA A C 1
ATOM 1537 O O . ALA A 1 204 ? -6.383 1.550 9.314 1.00 96.19 204 ALA A O 1
ATOM 1538 N N . VAL A 1 205 ? -4.535 2.719 9.864 1.00 96.75 205 VAL A N 1
ATOM 1539 C CA . VAL A 1 205 ? -4.542 3.634 8.727 1.00 96.75 205 VAL A CA 1
ATOM 1540 C C . VAL A 1 205 ? -3.334 3.320 7.861 1.00 96.75 205 VAL A C 1
ATOM 1542 O O . VAL A 1 205 ? -2.222 3.206 8.371 1.00 96.75 205 VAL A O 1
ATOM 1545 N N . VAL A 1 206 ? -3.542 3.221 6.553 1.00 97.00 206 VAL A N 1
ATOM 1546 C CA . VAL A 1 206 ? -2.463 3.193 5.563 1.00 97.00 206 VAL A CA 1
ATOM 1547 C C . VAL A 1 206 ? -2.551 4.462 4.738 1.00 97.00 206 VAL A C 1
ATOM 1549 O O . VAL A 1 206 ? -3.595 4.735 4.147 1.00 97.00 206 VAL A O 1
ATOM 1552 N N . VAL A 1 207 ? -1.471 5.231 4.704 1.00 95.25 207 VAL A N 1
ATOM 1553 C CA . VAL A 1 207 ? -1.331 6.406 3.846 1.00 95.25 207 VAL A CA 1
ATOM 1554 C C . VAL A 1 207 ? -0.430 6.037 2.675 1.00 95.25 207 VAL A C 1
ATOM 1556 O O . VAL A 1 207 ? 0.612 5.418 2.859 1.00 95.25 207 VAL A O 1
ATOM 1559 N N . GLU A 1 208 ? -0.822 6.427 1.467 1.00 94.50 208 GLU A N 1
ATOM 1560 C CA . GLU A 1 208 ? -0.025 6.263 0.255 1.00 94.50 208 GLU A CA 1
ATOM 1561 C C . GLU A 1 208 ? 0.240 7.630 -0.372 1.00 94.50 208 GLU A C 1
ATOM 1563 O O . GLU A 1 208 ? -0.680 8.307 -0.837 1.00 94.50 208 GLU A O 1
ATOM 1568 N N . LEU A 1 209 ? 1.514 8.016 -0.388 1.00 91.75 209 LEU A N 1
ATOM 1569 C CA . LEU A 1 209 ? 2.025 9.265 -0.943 1.00 91.75 209 LEU A CA 1
ATOM 1570 C C . LEU A 1 209 ? 3.325 8.988 -1.693 1.00 91.75 209 LEU A C 1
ATOM 1572 O O . LEU A 1 209 ? 4.162 8.214 -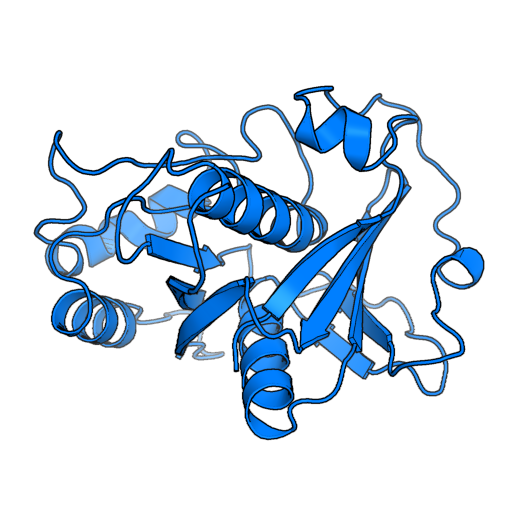1.237 1.00 91.75 209 LEU A O 1
ATOM 1576 N N . ASP A 1 210 ? 3.505 9.658 -2.817 1.00 88.69 210 ASP A N 1
ATOM 1577 C CA . ASP A 1 210 ? 4.721 9.670 -3.634 1.00 88.69 210 ASP A CA 1
ATOM 1578 C C . ASP A 1 210 ? 4.934 11.082 -4.203 1.00 88.69 210 ASP A C 1
ATOM 1580 O O . ASP A 1 210 ? 4.453 12.042 -3.616 1.00 88.69 210 ASP A O 1
ATOM 1584 N N . ASP A 1 211 ? 5.624 11.250 -5.327 1.00 84.50 211 ASP A N 1
ATOM 1585 C CA . ASP A 1 211 ? 5.802 12.576 -5.938 1.00 84.50 211 ASP A CA 1
ATOM 1586 C C . ASP A 1 211 ? 4.589 13.022 -6.777 1.00 84.50 211 ASP A C 1
ATOM 1588 O O . ASP A 1 211 ? 4.592 14.094 -7.385 1.00 84.50 211 ASP A O 1
ATOM 1592 N N . SER A 1 212 ? 3.524 12.214 -6.830 1.00 85.88 212 SER A N 1
ATOM 1593 C CA . SER A 1 212 ? 2.292 12.576 -7.526 1.00 85.88 212 SER A CA 1
ATOM 1594 C C . SER A 1 212 ? 1.461 13.584 -6.722 1.00 85.88 212 SER A C 1
ATOM 1596 O O . SER A 1 212 ? 1.530 13.634 -5.486 1.00 85.88 212 SER A O 1
ATOM 1598 N N . PRO A 1 213 ? 0.575 14.353 -7.382 1.00 84.12 213 PRO A N 1
ATOM 1599 C CA . PRO A 1 213 ? -0.372 15.224 -6.693 1.00 84.12 213 PRO A CA 1
ATOM 1600 C C . PRO A 1 213 ? -1.493 14.439 -5.985 1.00 84.12 213 PRO A C 1
ATOM 1602 O O . PRO A 1 213 ? -2.424 15.042 -5.461 1.00 84.12 213 PRO A O 1
ATOM 1605 N N . MET A 1 214 ? -1.437 13.105 -5.969 1.00 87.88 214 MET A N 1
ATOM 1606 C CA . MET A 1 214 ? -2.466 12.252 -5.389 1.00 87.88 214 MET A CA 1
ATOM 1607 C C . MET A 1 214 ? -2.059 11.743 -4.003 1.00 87.88 214 MET A C 1
ATOM 1609 O O . MET A 1 214 ? -0.878 11.582 -3.693 1.00 87.88 214 MET A O 1
ATOM 1613 N N . MET A 1 215 ? -3.067 11.444 -3.187 1.00 91.56 215 MET A N 1
ATOM 1614 C CA . MET A 1 215 ? -2.937 10.705 -1.938 1.00 91.56 215 MET A CA 1
ATOM 1615 C C . MET A 1 215 ? -3.938 9.560 -1.917 1.00 91.56 215 MET A C 1
ATOM 1617 O O . MET A 1 215 ? -5.123 9.744 -2.199 1.00 91.56 215 MET A O 1
ATOM 1621 N N . GLY A 1 216 ? -3.465 8.384 -1.524 1.00 93.56 216 GLY A N 1
ATOM 1622 C CA . GLY A 1 216 ? -4.304 7.269 -1.121 1.00 93.56 216 GLY A CA 1
ATOM 1623 C C . GLY A 1 216 ? -4.403 7.189 0.400 1.00 93.56 216 GLY A C 1
ATOM 1624 O O . GLY A 1 216 ? -3.429 7.448 1.103 1.00 93.56 216 GLY A O 1
ATOM 1625 N N . LEU A 1 217 ? -5.569 6.818 0.920 1.00 95.31 217 LEU A N 1
ATOM 1626 C CA . LEU A 1 217 ? -5.737 6.497 2.332 1.00 95.31 217 LEU A CA 1
ATOM 1627 C C . LEU A 1 217 ? -6.689 5.317 2.488 1.00 95.31 217 LEU A C 1
ATOM 1629 O O . LEU A 1 217 ? -7.808 5.330 1.972 1.00 95.31 217 LEU A O 1
ATOM 1633 N N . ALA A 1 218 ? -6.262 4.317 3.248 1.00 97.00 218 ALA A N 1
ATOM 1634 C CA . ALA A 1 218 ? -7.089 3.185 3.619 1.00 97.00 218 ALA A CA 1
ATOM 1635 C C . ALA A 1 218 ? -7.279 3.094 5.129 1.00 97.00 218 ALA A C 1
ATOM 1637 O O . ALA A 1 218 ? -6.361 3.343 5.909 1.00 97.00 218 ALA A O 1
ATOM 1638 N N . LEU A 1 219 ? -8.478 2.679 5.525 1.00 97.06 219 LEU A N 1
ATOM 1639 C CA . LEU A 1 219 ? -8.774 2.204 6.868 1.00 97.06 219 LEU A CA 1
ATOM 1640 C C . LEU A 1 219 ? -8.928 0.695 6.806 1.00 97.06 219 LEU A C 1
ATOM 1642 O O . LEU A 1 219 ? -9.751 0.185 6.042 1.00 97.06 219 LEU A O 1
ATOM 1646 N N . VAL A 1 220 ? -8.154 -0.016 7.613 1.00 97.31 220 VAL A N 1
ATOM 1647 C CA . VAL A 1 220 ? -8.081 -1.476 7.564 1.00 97.31 220 VAL A CA 1
ATOM 1648 C C . VAL A 1 220 ? -8.115 -2.074 8.959 1.00 97.31 220 VAL A C 1
ATOM 1650 O O . VAL A 1 220 ? -7.837 -1.395 9.940 1.00 97.31 220 VAL A O 1
ATOM 1653 N N . GLN A 1 221 ? -8.470 -3.346 9.061 1.00 96.75 221 GLN A N 1
ATOM 1654 C CA . GLN A 1 221 ? -8.350 -4.117 10.300 1.00 96.75 221 GLN A CA 1
ATOM 1655 C C . GLN A 1 221 ? -8.180 -5.596 9.969 1.00 96.75 221 GLN A C 1
ATOM 1657 O O . GLN A 1 221 ? -8.582 -6.036 8.889 1.00 96.75 221 GLN A O 1
ATOM 1662 N N . TRP A 1 222 ? -7.642 -6.381 10.897 1.00 96.50 222 TRP A N 1
ATOM 1663 C CA . TRP A 1 222 ? -7.706 -7.834 10.767 1.00 96.50 222 TRP A CA 1
ATOM 1664 C C . TRP A 1 222 ? -9.128 -8.337 11.037 1.00 96.50 222 TRP A C 1
ATOM 1666 O O . TRP A 1 222 ? -9.815 -7.856 11.939 1.00 96.50 222 TRP A O 1
ATOM 1676 N N . GLN A 1 223 ? -9.578 -9.313 10.255 1.00 94.69 223 GLN A N 1
ATOM 1677 C CA . GLN A 1 223 ? -10.819 -10.042 10.484 1.00 94.69 223 GLN A CA 1
ATOM 1678 C C . GLN A 1 223 ? -10.521 -11.543 10.479 1.00 94.69 223 GLN A C 1
ATOM 1680 O O . GLN A 1 223 ? -10.133 -12.095 9.453 1.00 94.69 223 GLN A O 1
ATOM 1685 N N . GLY A 1 224 ? -10.741 -12.201 11.615 1.00 86.62 224 GLY A N 1
ATOM 1686 C CA . GLY A 1 224 ? -10.441 -13.618 11.840 1.00 86.62 224 GLY A CA 1
ATOM 1687 C C . GLY A 1 224 ? -9.940 -13.840 13.265 1.00 86.62 224 GLY A C 1
ATOM 1688 O O . GLY A 1 224 ? -9.788 -12.875 14.012 1.00 86.62 224 GLY A O 1
ATOM 1689 N N . SER A 1 225 ? -9.697 -15.092 13.654 1.00 66.06 225 SER A N 1
ATOM 1690 C CA . SER A 1 225 ? -8.951 -15.361 14.886 1.00 66.06 225 SER A CA 1
ATOM 1691 C C . SER A 1 225 ? -7.514 -14.872 14.713 1.00 66.06 225 SER A C 1
ATOM 1693 O O . SER A 1 225 ? -6.888 -15.156 13.689 1.00 66.06 225 SER A O 1
ATOM 1695 N N . GLU A 1 226 ? -7.021 -14.121 15.694 1.00 56.66 226 GLU A N 1
ATOM 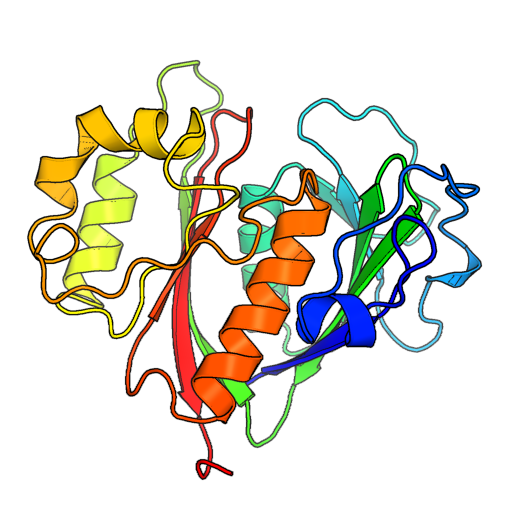1696 C CA . GLU A 1 226 ? -5.594 -13.829 15.846 1.00 56.66 226 GLU A CA 1
ATOM 1697 C C . GLU A 1 226 ? -4.848 -15.173 15.940 1.00 56.66 226 GLU A C 1
ATOM 1699 O O . GLU A 1 226 ? -5.340 -16.105 16.587 1.00 56.66 226 GLU A O 1
ATOM 1704 N N . GLY A 1 227 ? -3.763 -15.314 15.175 1.00 46.88 227 GLY A N 1
ATOM 1705 C CA . GLY A 1 227 ? -2.974 -16.549 15.103 1.00 46.88 227 GLY A CA 1
ATOM 1706 C C . GLY A 1 227 ? -2.063 -16.737 16.303 1.00 46.88 227 GLY A C 1
ATOM 1707 O O . GLY A 1 227 ? -1.571 -15.713 16.824 1.00 46.88 227 GLY A O 1
#

Foldseek 3Di:
DAKDKDKAKAFQRRTLVVVLVPDARHPAFDDQDCVVVDDPPFAEEEEEEQPDPDDDDPRHHYAYALQSVLVVVVVCVVVVGWYKYWYTDRGIIMIMTIHDDPWFKDFPDKDKWADQPLDTDCLVVLLVVCVVPVAALEEEDEEDPPDCQVVVCVVNVVSNPSCPDPNYHYDHSQYVYDQGSNSSSSSVNSVRVCQLQPVGADWYKYWGDDPHRMIIITIIHIDDDRD

Secondary structure (DSSP, 8-state):
--EEEEEEEEETTEEHHHHHTTPPP-S-------GGG--SSS-EEEEE-TT--PPPPTT-EEEEHHHHHHHHHHHHHHH---EEEEEEETTEEEEEEEEE-SSEEEEEEEEEEE-SSS----HHHHHHHHHH-SS-S-EE-SS-TTSHHHHTTGGGGGGGTTTSSTTS-EE-TTTT---TTHHHHHHHHHHHHHHHTTSS-S-EEEEEE-SSSEEEEEEEEEES---

pLDDT: mean 90.1, std 8.7, range [46.88, 98.44]